Protein AF-0000000078167844 (afdb_homodimer)

Solvent-accessible surface area (backbone atoms only — not comparable to full-atom values): 12754 Å² total; per-residue (Å²): 131,70,72,66,74,74,56,46,73,68,55,43,52,52,50,40,51,52,51,54,55,52,47,67,36,80,60,31,37,30,12,57,76,79,54,46,70,66,30,54,24,27,28,54,58,61,15,28,39,20,26,69,70,56,45,52,51,40,56,71,70,28,67,92,77,31,37,74,43,44,62,80,79,49,88,71,53,69,49,44,53,51,37,36,71,55,38,28,22,57,49,22,49,56,60,45,39,60,87,50,62,93,77,59,73,53,84,51,50,70,59,40,63,71,68,73,130,69,72,66,74,73,54,46,73,66,55,43,52,51,50,39,51,50,52,54,55,52,45,67,36,80,60,31,36,28,12,56,74,78,55,47,70,67,30,55,24,28,28,54,58,62,16,26,39,20,27,71,70,54,45,53,51,40,55,71,72,29,66,90,75,30,38,75,44,44,61,81,78,50,86,70,51,70,51,44,52,50,38,37,71,56,38,30,21,55,49,23,49,55,60,46,41,60,86,49,62,95,79,59,73,52,86,51,50,71,59,41,63,70,70,74

Nearest PDB structures (foldseek):
  2iqj-assembly1_A  TM=8.947E-01  e=6.024E-12  Homo sapiens
  2crr-assembly1_A  TM=8.450E-01  e=7.708E-12  Homo sapiens
  2owa-assembly2_B  TM=8.434E-01  e=2.527E-09  Cryptosporidium parvum Iowa II
  2b0o-assembly3_F  TM=8.280E-01  e=6.773E-09  Homo sapiens
  1dcq-assembly1_A  TM=8.465E-01  e=2.323E-08  Mus musculus

Sequence (232 aa):
MNEKALVTKDLNAKHTKILEGLLKLPENRECADCRNKAPRWASVNLGAFICMQCSGIHRSLGVHISKVRSTTLDTWLPEQVAFMQCMGNKKSNDYWEAELPVDYDRSMIERFIRAKMNEKALVTKDLNAKHTKILEGLLKLPENRECADCRNKAPRWASVNLGAFICMQCSGIHRSLGVHISKVRSTTLDTWLPEQVAFMQCMGNKKSNDYWEAELPVDYDRSMIERFIRAK

Structure (mmCIF, N/CA/C/O backbone):
data_AF-0000000078167844-model_v1
#
loop_
_entity.id
_entity.type
_entity.pdbx_description
1 polymer 'Arf-GAP domain-containing protein'
#
loop_
_atom_site.group_PDB
_atom_site.id
_atom_site.type_symbol
_atom_site.label_atom_id
_atom_site.label_alt_id
_atom_site.label_comp_id
_atom_site.label_asym_id
_atom_site.label_entity_id
_atom_site.label_seq_id
_atom_site.pdbx_PDB_ins_code
_atom_site.Cartn_x
_atom_site.Cartn_y
_atom_site.Cartn_z
_atom_site.occupancy
_atom_site.B_iso_or_equiv
_atom_site.auth_seq_id
_atom_site.auth_comp_id
_atom_site.auth_asym_id
_atom_site.auth_atom_id
_atom_site.pdbx_PDB_model_num
ATOM 1 N N . MET A 1 1 ? 3.557 -1.011 20.266 1 54.12 1 MET A N 1
ATOM 2 C CA . MET A 1 1 ? 2.135 -0.8 20.516 1 54.12 1 MET A CA 1
ATOM 3 C C . MET A 1 1 ? 1.285 -1.41 19.406 1 54.12 1 MET A C 1
ATOM 5 O O . MET A 1 1 ? 1.709 -1.461 18.25 1 54.12 1 MET A O 1
ATOM 9 N N . ASN A 1 2 ? 0.222 -2.152 19.719 1 71.44 2 ASN A N 1
ATOM 10 C CA . ASN A 1 2 ? -0.719 -2.76 18.781 1 71.44 2 ASN A CA 1
ATOM 11 C C . ASN A 1 2 ? -1.434 -1.705 17.953 1 71.44 2 ASN A C 1
ATOM 13 O O . ASN A 1 2 ? -2.316 -1.004 18.438 1 71.44 2 ASN A O 1
ATOM 17 N N . GLU A 1 3 ? -1.028 -1.456 16.703 1 81.94 3 GLU A N 1
ATOM 18 C CA . GLU A 1 3 ? -1.562 -0.437 15.812 1 81.94 3 GLU A CA 1
ATOM 19 C C . GLU A 1 3 ? -3.07 -0.594 15.633 1 81.94 3 GLU A C 1
ATOM 21 O O . GLU A 1 3 ? -3.779 0.387 15.398 1 81.94 3 GLU A O 1
ATOM 26 N N . LYS A 1 4 ? -3.555 -1.712 15.922 1 84.19 4 LYS A N 1
ATOM 27 C CA . LYS A 1 4 ? -4.98 -1.962 15.727 1 84.19 4 LYS A CA 1
ATOM 28 C C . LYS A 1 4 ? -5.805 -1.313 16.844 1 84.19 4 LYS A C 1
ATOM 30 O O . LYS A 1 4 ? -6.98 -1.003 16.641 1 84.19 4 LYS A O 1
ATOM 35 N N . ALA A 1 5 ? -5.16 -1.151 17.859 1 84.19 5 ALA A N 1
ATOM 36 C CA . ALA A 1 5 ? -5.844 -0.546 19 1 84.19 5 ALA A CA 1
ATOM 37 C C . ALA A 1 5 ? -6.18 0.917 18.719 1 84.19 5 ALA A C 1
ATOM 39 O O . ALA A 1 5 ? -7.055 1.493 19.375 1 84.19 5 ALA A O 1
ATOM 40 N N . LEU A 1 6 ? -5.543 1.41 17.719 1 86.38 6 LEU A N 1
ATOM 41 C CA . LEU A 1 6 ? -5.742 2.82 17.406 1 86.38 6 LEU A CA 1
ATOM 42 C C . LEU A 1 6 ? -6.926 3 16.453 1 86.38 6 LEU A C 1
ATOM 44 O O . LEU A 1 6 ? -7.395 4.121 16.25 1 86.38 6 LEU A O 1
ATOM 48 N N . VAL A 1 7 ? -7.516 1.903 15.969 1 93.56 7 VAL A N 1
ATOM 49 C CA . VAL A 1 7 ? -8.648 1.972 15.055 1 93.56 7 VAL A CA 1
ATOM 50 C C . VAL A 1 7 ? -9.953 2.018 15.844 1 93.56 7 VAL A C 1
ATOM 52 O O . VAL A 1 7 ? -10.312 1.048 16.516 1 93.56 7 VAL A O 1
ATOM 55 N N . THR A 1 8 ? -10.656 3.096 15.727 1 93.69 8 THR A N 1
ATOM 56 C CA . THR A 1 8 ? -11.906 3.273 16.453 1 93.69 8 THR A CA 1
ATOM 57 C C . THR A 1 8 ? -13.016 2.42 15.828 1 93.69 8 THR A C 1
ATOM 59 O O . THR A 1 8 ? -12.859 1.909 14.719 1 93.69 8 THR A O 1
ATOM 62 N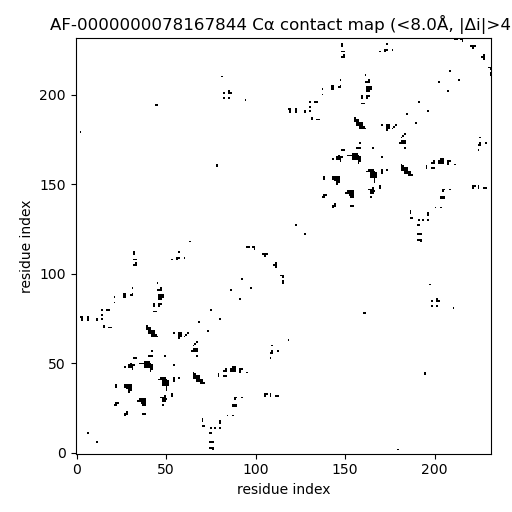 N . LYS A 1 9 ? -14.125 2.303 16.594 1 95.31 9 LYS A N 1
ATOM 63 C CA . LYS A 1 9 ? -15.281 1.56 16.078 1 95.31 9 LYS A CA 1
ATOM 64 C C . LYS A 1 9 ? -15.828 2.197 14.805 1 95.31 9 LYS A C 1
ATOM 66 O O . LYS A 1 9 ? -16.172 1.497 13.859 1 95.31 9 LYS A O 1
ATOM 71 N N . ASP A 1 10 ? -15.906 3.473 14.812 1 96.19 10 ASP A N 1
ATOM 72 C CA . ASP A 1 10 ? -16.422 4.207 13.664 1 96.19 10 ASP A CA 1
ATOM 73 C C . ASP A 1 10 ? -15.516 4.031 12.445 1 96.19 10 ASP A C 1
ATOM 75 O O . ASP A 1 10 ? -15.992 3.836 11.328 1 96.19 10 ASP A O 1
ATOM 79 N N . LEU A 1 11 ? -14.273 4.156 12.633 1 95.12 11 LEU A N 1
ATOM 80 C CA . LEU A 1 11 ? -13.32 3.971 11.539 1 95.12 11 LEU A CA 1
ATOM 81 C C . LEU A 1 11 ? -13.375 2.543 11 1 95.12 11 LEU A C 1
ATOM 83 O O . LEU A 1 11 ? -13.305 2.326 9.789 1 95.12 11 LEU A O 1
ATOM 87 N N . ASN A 1 12 ? -13.469 1.578 11.891 1 96.94 12 ASN A N 1
ATOM 88 C CA . ASN A 1 12 ? -13.609 0.187 11.469 1 96.94 12 ASN A CA 1
ATOM 89 C C . ASN A 1 12 ? -14.836 -0.012 10.586 1 96.94 12 ASN A C 1
ATOM 91 O O . ASN A 1 12 ? -14.773 -0.726 9.586 1 96.94 12 ASN A O 1
ATOM 95 N N . ALA A 1 13 ? -15.906 0.592 10.992 1 97.12 13 ALA A N 1
ATOM 96 C CA . ALA A 1 13 ? -17.141 0.512 10.203 1 97.12 13 ALA A CA 1
ATOM 97 C C . ALA A 1 13 ? -16.938 1.128 8.82 1 97.12 13 ALA A C 1
ATOM 99 O O . ALA A 1 13 ? -17.406 0.586 7.82 1 97.12 13 ALA A O 1
ATOM 100 N N . LYS A 1 14 ? -16.312 2.217 8.789 1 96.94 14 LYS A N 1
ATOM 101 C CA . LYS A 1 14 ? -16.016 2.865 7.52 1 96.94 14 LYS A CA 1
ATOM 102 C C . LYS A 1 14 ? -15.141 1.967 6.637 1 96.94 14 LYS A C 1
ATOM 104 O O . LYS A 1 14 ? -15.391 1.845 5.438 1 96.94 14 LYS A O 1
ATOM 109 N N . HIS A 1 15 ? -14.109 1.397 7.219 1 97.75 15 HIS A N 1
ATOM 110 C CA . HIS A 1 15 ? -13.227 0.501 6.484 1 97.75 15 HIS A CA 1
ATOM 111 C C . HIS A 1 15 ? -13.992 -0.69 5.918 1 97.75 15 HIS A C 1
ATOM 113 O O . HIS A 1 15 ? -13.797 -1.066 4.762 1 97.75 15 HIS A O 1
ATOM 119 N N . THR A 1 16 ? -14.859 -1.233 6.711 1 97.75 16 THR A N 1
ATOM 120 C CA . THR A 1 16 ? -15.664 -2.365 6.273 1 97.75 16 THR A CA 1
ATOM 121 C C . THR A 1 16 ? -16.516 -1.989 5.059 1 97.75 16 THR A C 1
ATOM 123 O O . THR A 1 16 ? -16.609 -2.76 4.102 1 97.75 16 THR A O 1
ATOM 126 N N . LYS A 1 17 ? -17.078 -0.851 5.094 1 98.19 17 LYS A N 1
ATOM 127 C CA . LYS A 1 17 ? -17.891 -0.372 3.982 1 98.19 17 LYS A CA 1
ATOM 128 C C . LYS A 1 17 ? -17.047 -0.184 2.723 1 98.19 17 LYS A C 1
ATOM 130 O O . LYS A 1 17 ? -17.484 -0.508 1.619 1 98.19 17 LYS A O 1
ATOM 135 N N . ILE A 1 18 ? -15.898 0.344 2.92 1 98.25 18 ILE A N 1
ATOM 136 C CA . ILE A 1 18 ? -14.992 0.535 1.788 1 98.25 18 ILE A CA 1
ATOM 137 C C . ILE A 1 18 ? -14.648 -0.817 1.168 1 98.25 18 ILE A C 1
ATOM 139 O O . ILE A 1 18 ? -14.719 -0.984 -0.052 1 98.25 18 ILE A O 1
ATOM 143 N N . LEU A 1 19 ? -14.312 -1.777 1.989 1 98.62 19 LEU A N 1
ATOM 144 C CA . LEU A 1 19 ? -13.945 -3.104 1.503 1 98.62 19 LEU A CA 1
ATOM 145 C C . LEU A 1 19 ? -15.117 -3.762 0.781 1 98.62 19 LEU A C 1
ATOM 147 O O . LEU A 1 19 ? -14.938 -4.379 -0.271 1 98.62 19 LEU A O 1
ATOM 151 N N . GLU A 1 20 ? -16.281 -3.58 1.307 1 98.31 20 GLU A N 1
ATOM 152 C CA . GLU A 1 20 ? -17.469 -4.102 0.649 1 98.31 20 GLU A CA 1
ATOM 153 C C . GLU A 1 20 ? -17.656 -3.486 -0.736 1 98.31 20 GLU A C 1
ATOM 155 O O . GLU A 1 20 ? -18 -4.184 -1.689 1 98.31 20 GLU A O 1
ATOM 160 N N . GLY A 1 21 ? -17.469 -2.221 -0.78 1 98.62 21 GLY A N 1
ATOM 161 C CA . GLY A 1 21 ? -17.562 -1.543 -2.064 1 98.62 21 GLY A CA 1
ATOM 162 C C . GLY A 1 21 ? -16.547 -2.039 -3.072 1 98.62 21 GLY A C 1
ATOM 163 O O . GLY A 1 21 ? -16.859 -2.205 -4.25 1 98.62 21 GLY A O 1
ATOM 164 N N . LEU A 1 22 ? -15.359 -2.279 -2.645 1 98.69 22 LEU A N 1
ATOM 165 C CA . LEU A 1 22 ? -14.305 -2.781 -3.514 1 98.69 22 LEU A CA 1
ATOM 166 C C . LEU A 1 22 ? -14.656 -4.16 -4.059 1 98.69 22 LEU A C 1
ATOM 168 O O . LEU A 1 22 ? -14.375 -4.465 -5.219 1 98.69 22 LEU A O 1
ATOM 172 N N . LEU A 1 23 ? -15.266 -4.957 -3.24 1 98.62 23 LEU A N 1
ATOM 173 C CA . LEU A 1 23 ? -15.562 -6.336 -3.6 1 98.62 23 LEU A CA 1
ATOM 174 C C . LEU A 1 23 ? -16.703 -6.398 -4.609 1 98.62 23 LEU A C 1
ATOM 176 O O . LEU A 1 23 ? -16.938 -7.441 -5.223 1 98.62 23 LEU A O 1
ATOM 180 N N . LYS A 1 24 ? -17.359 -5.293 -4.812 1 98.31 24 LYS A N 1
ATOM 181 C CA . LYS A 1 24 ? -18.438 -5.23 -5.797 1 98.31 24 LYS A CA 1
ATOM 182 C C . LYS A 1 24 ? -17.891 -4.891 -7.184 1 98.31 24 LYS A C 1
ATOM 184 O O . LYS A 1 24 ? -18.594 -5.035 -8.18 1 98.31 24 LYS A O 1
ATOM 189 N N . LEU A 1 25 ? -16.719 -4.434 -7.273 1 98.38 25 LEU A N 1
ATOM 190 C CA . LEU A 1 25 ? -16.109 -4.113 -8.562 1 98.38 25 LEU A CA 1
ATOM 191 C C . LEU A 1 25 ? -15.859 -5.379 -9.375 1 98.38 25 LEU A C 1
ATOM 193 O O . LEU A 1 25 ? -15.438 -6.398 -8.82 1 98.38 25 LEU A O 1
ATOM 197 N N . PRO A 1 26 ? -16 -5.324 -10.641 1 98.06 26 PRO A N 1
ATOM 198 C CA . PRO A 1 26 ? -15.867 -6.516 -11.484 1 98.06 26 PRO A CA 1
ATOM 199 C C . PRO A 1 26 ? -14.516 -7.199 -11.328 1 98.06 26 PRO A C 1
ATOM 201 O O . PRO A 1 26 ? -14.438 -8.43 -11.305 1 98.06 26 PRO A O 1
ATOM 204 N N . GLU A 1 27 ? -13.5 -6.469 -11.148 1 97.69 27 GLU A N 1
ATOM 205 C CA . GLU A 1 27 ? -12.156 -7.02 -11.102 1 97.69 27 GLU A CA 1
ATOM 206 C C . GLU A 1 27 ? -11.906 -7.762 -9.789 1 97.69 27 GLU A C 1
ATOM 208 O O . GLU A 1 27 ? -10.938 -8.523 -9.672 1 97.69 27 GLU A O 1
ATOM 213 N N . ASN A 1 28 ? -12.766 -7.578 -8.82 1 98.75 28 ASN A N 1
ATOM 214 C CA . ASN A 1 28 ? -12.547 -8.156 -7.496 1 98.75 28 ASN A CA 1
ATOM 215 C C . ASN A 1 28 ? -13.547 -9.266 -7.191 1 98.75 28 ASN A C 1
ATOM 217 O O . ASN A 1 28 ? -13.586 -9.781 -6.074 1 98.75 28 ASN A O 1
ATOM 221 N N . ARG A 1 29 ? -14.32 -9.633 -8.141 1 98.5 29 ARG A N 1
ATOM 222 C CA . ARG A 1 29 ? -15.406 -10.578 -7.902 1 98.5 29 ARG A CA 1
ATOM 223 C C . ARG A 1 29 ? -14.906 -12.016 -7.945 1 98.5 29 ARG A C 1
ATOM 225 O O . ARG A 1 29 ? -15.641 -12.945 -7.617 1 98.5 29 ARG A O 1
ATOM 232 N N . GLU A 1 30 ? -13.656 -12.117 -8.398 1 98.44 30 GLU A N 1
ATOM 233 C CA . GLU A 1 30 ? -13.023 -13.43 -8.43 1 98.44 30 GLU A CA 1
ATOM 234 C C . GLU A 1 30 ? -11.703 -13.43 -7.668 1 98.44 30 GLU A C 1
ATOM 236 O O . GLU A 1 30 ? -10.992 -12.43 -7.652 1 98.44 30 GLU A O 1
ATOM 241 N N . CYS A 1 31 ? -11.398 -14.523 -7.117 1 98.69 31 CYS A N 1
ATOM 242 C CA . CYS A 1 31 ? -10.156 -14.711 -6.379 1 98.69 31 CYS A CA 1
ATOM 243 C C . CYS A 1 31 ? -8.945 -14.375 -7.25 1 98.69 31 CYS A C 1
ATOM 245 O O . CYS A 1 31 ? -8.875 -14.789 -8.406 1 98.69 31 CYS A O 1
ATOM 247 N N . ALA A 1 32 ? -8.016 -13.75 -6.668 1 98.44 32 ALA A N 1
ATOM 248 C CA . ALA A 1 32 ? -6.824 -13.328 -7.406 1 98.44 32 ALA A CA 1
ATOM 249 C C . ALA A 1 32 ? -5.98 -14.531 -7.82 1 98.44 32 ALA A C 1
ATOM 251 O O . ALA A 1 32 ? -5.258 -14.477 -8.82 1 98.44 32 ALA A O 1
ATOM 252 N N . ASP A 1 33 ? -6.102 -15.586 -7.062 1 98.19 33 ASP A N 1
ATOM 253 C CA . ASP A 1 33 ? -5.238 -16.734 -7.301 1 98.19 33 ASP A CA 1
ATOM 254 C C . ASP A 1 33 ? -5.941 -17.781 -8.156 1 98.19 33 ASP A C 1
ATOM 256 O O . ASP A 1 33 ? -5.484 -18.109 -9.258 1 98.19 33 ASP A O 1
ATOM 260 N N . CYS A 1 34 ? -7.137 -18.219 -7.723 1 97.38 34 CYS A N 1
ATOM 261 C CA . CYS A 1 34 ? -7.715 -19.391 -8.352 1 97.38 34 CYS A CA 1
ATOM 262 C C . CYS A 1 34 ? -8.961 -19.031 -9.148 1 97.38 34 CYS A C 1
ATOM 264 O O . CYS A 1 34 ? -9.578 -19.906 -9.773 1 97.38 34 CYS A O 1
ATOM 266 N N . ARG A 1 35 ? -9.484 -17.875 -9.047 1 96.12 35 ARG A N 1
ATOM 267 C CA . ARG A 1 35 ? -10.578 -17.328 -9.836 1 96.12 35 ARG A CA 1
ATOM 268 C C . ARG A 1 35 ? -11.93 -17.812 -9.305 1 96.12 35 ARG A C 1
ATOM 270 O O . ARG A 1 35 ? -12.961 -17.609 -9.953 1 96.12 35 ARG A O 1
ATOM 277 N N . ASN A 1 36 ? -11.836 -18.438 -8.156 1 97.38 36 ASN A N 1
ATOM 278 C CA . ASN A 1 36 ? -13.102 -18.734 -7.496 1 97.38 36 ASN A CA 1
ATOM 279 C C . ASN A 1 36 ? -13.906 -17.469 -7.219 1 97.38 36 ASN A C 1
ATOM 281 O O . ASN A 1 36 ? -13.336 -16.406 -6.996 1 97.38 36 ASN A O 1
ATOM 285 N N . LYS A 1 37 ? -15.156 -17.609 -7.137 1 97.94 37 LYS A N 1
ATOM 286 C CA . LYS A 1 37 ? -16.016 -16.438 -7.039 1 97.94 37 LYS A CA 1
ATOM 287 C C . LYS A 1 37 ? -16.125 -15.953 -5.598 1 97.94 37 LYS A C 1
ATOM 289 O O . LYS A 1 37 ? -15.969 -16.734 -4.66 1 97.94 37 LYS A O 1
ATOM 294 N N . ALA A 1 38 ? -16.375 -14.688 -5.488 1 97 38 ALA A N 1
ATOM 295 C CA . ALA A 1 38 ? -16.781 -14.016 -4.258 1 97 38 ALA A CA 1
ATOM 296 C C . ALA A 1 38 ? -15.727 -14.164 -3.172 1 97 38 ALA A C 1
ATOM 298 O O . ALA A 1 38 ? -16.016 -14.633 -2.072 1 97 38 ALA A O 1
ATOM 299 N N . PRO A 1 39 ? -14.539 -13.719 -3.395 1 98.75 39 PRO A N 1
ATOM 300 C CA . PRO A 1 39 ? -13.516 -13.75 -2.346 1 98.75 39 PRO A CA 1
ATOM 301 C C . PRO A 1 39 ? -13.867 -12.852 -1.159 1 98.75 39 PRO A C 1
ATOM 303 O O . PRO A 1 39 ? -14.438 -11.773 -1.341 1 98.75 39 PRO A O 1
ATOM 306 N N . ARG A 1 40 ? -13.531 -13.312 0.038 1 98.56 40 ARG A N 1
ATOM 307 C CA . ARG A 1 40 ? -13.844 -12.562 1.248 1 98.56 40 ARG A CA 1
ATOM 308 C C . ARG A 1 40 ? -12.617 -12.406 2.133 1 98.56 40 ARG A C 1
ATOM 310 O O . ARG A 1 40 ? -12.719 -11.953 3.277 1 98.56 40 ARG A O 1
ATOM 317 N N . TRP A 1 41 ? -11.523 -12.859 1.679 1 98.94 41 TRP A N 1
ATOM 318 C CA . TRP A 1 41 ? -10.234 -12.695 2.34 1 98.94 41 TRP A CA 1
ATOM 319 C C . TRP A 1 41 ? -9.289 -11.852 1.488 1 98.94 41 TRP A C 1
ATOM 321 O O . TRP A 1 41 ? -9.586 -11.547 0.333 1 98.94 41 TRP A O 1
ATOM 331 N N . ALA A 1 42 ? -8.227 -11.422 2.115 1 98.94 42 ALA A N 1
ATOM 332 C CA . ALA A 1 42 ? -7.262 -10.625 1.364 1 98.94 42 ALA A CA 1
ATOM 333 C C . ALA A 1 42 ? -5.84 -10.867 1.857 1 98.94 42 ALA A C 1
ATOM 335 O O . ALA A 1 42 ? -5.625 -11.164 3.035 1 98.94 42 ALA A O 1
ATOM 336 N N . SER A 1 43 ? -4.902 -10.812 0.94 1 98.88 43 SER A N 1
ATOM 337 C CA . SER A 1 43 ? -3.512 -10.531 1.273 1 98.88 43 SER A CA 1
ATOM 338 C C . SER A 1 43 ? -3.252 -9.031 1.321 1 98.88 43 SER A C 1
ATOM 340 O O . SER A 1 43 ? -3.186 -8.375 0.281 1 98.88 43 SER A O 1
ATOM 342 N N . VAL A 1 44 ? -3.016 -8.484 2.473 1 98.12 44 VAL A N 1
ATOM 343 C CA . VAL A 1 44 ? -3.008 -7.035 2.633 1 98.12 44 VAL A CA 1
ATOM 344 C C . VAL A 1 44 ? -1.699 -6.465 2.094 1 98.12 44 VAL A C 1
ATOM 346 O O . VAL A 1 44 ? -1.657 -5.316 1.638 1 98.12 44 VAL A O 1
ATOM 349 N N . ASN A 1 45 ? -0.637 -7.312 2.135 1 97.06 45 ASN A N 1
ATOM 350 C CA . ASN A 1 45 ? 0.632 -6.797 1.634 1 97.06 45 ASN A CA 1
ATOM 351 C C . ASN A 1 45 ? 0.753 -6.98 0.124 1 97.06 45 ASN A C 1
ATOM 353 O O . ASN A 1 45 ? 1.551 -6.301 -0.525 1 97.06 45 ASN A O 1
ATOM 357 N N . LEU A 1 46 ? -0.033 -7.824 -0.46 1 98.19 46 LEU A N 1
ATOM 358 C CA . LEU A 1 46 ? -0.01 -7.996 -1.909 1 98.19 46 LEU A CA 1
ATOM 359 C C . LEU A 1 46 ? -1.144 -7.219 -2.566 1 98.19 46 LEU A C 1
ATOM 361 O O . LEU A 1 46 ? -1.186 -7.09 -3.793 1 98.19 46 LEU A O 1
ATOM 365 N N . GLY A 1 47 ? -2.074 -6.75 -1.789 1 98.69 47 GLY A N 1
ATOM 366 C CA . GLY A 1 47 ? -3.172 -5.957 -2.314 1 98.69 47 GLY A CA 1
ATOM 367 C C . GLY A 1 47 ? -4.16 -6.766 -3.133 1 98.69 47 GLY A C 1
ATOM 368 O O . GLY A 1 47 ? -4.688 -6.285 -4.137 1 98.69 47 GLY A O 1
ATOM 369 N N . ALA A 1 48 ? -4.398 -8.023 -2.674 1 98.88 48 ALA A N 1
ATOM 370 C CA . ALA A 1 48 ? -5.223 -8.914 -3.486 1 98.88 48 ALA A CA 1
ATOM 371 C C . ALA A 1 48 ? -6.324 -9.555 -2.652 1 98.88 48 ALA A C 1
ATOM 373 O O . ALA A 1 48 ? -6.094 -9.961 -1.513 1 98.88 48 ALA A O 1
ATOM 374 N N . PHE A 1 49 ? -7.531 -9.617 -3.223 1 98.94 49 PHE A N 1
ATOM 375 C CA . PHE A 1 49 ? -8.625 -10.375 -2.627 1 98.94 49 PHE A CA 1
ATOM 376 C C . PHE A 1 49 ? -8.555 -11.844 -3.033 1 98.94 49 PHE A C 1
ATOM 378 O O . PHE A 1 49 ? -8.328 -12.164 -4.203 1 98.94 49 PHE A O 1
ATOM 385 N N . ILE A 1 50 ? -8.742 -12.688 -2.033 1 98.94 50 ILE A N 1
ATOM 386 C CA . ILE A 1 50 ? -8.57 -14.117 -2.281 1 98.94 50 ILE A CA 1
ATOM 387 C C . ILE A 1 50 ? -9.688 -14.898 -1.593 1 98.94 50 ILE A C 1
ATOM 389 O O . ILE A 1 50 ? -10.32 -14.398 -0.66 1 98.94 50 ILE A O 1
ATOM 393 N N . CYS A 1 51 ? -9.922 -16.062 -2.051 1 98.88 51 CYS A N 1
ATOM 394 C CA . CYS A 1 51 ? -10.977 -16.891 -1.477 1 98.88 51 CYS A CA 1
ATOM 395 C C . CYS A 1 51 ? -10.5 -17.578 -0.197 1 98.88 51 CYS A C 1
ATOM 397 O O . CYS A 1 51 ? -9.328 -17.469 0.166 1 98.88 51 CYS A O 1
ATOM 399 N N . MET A 1 52 ? -11.438 -18.219 0.43 1 98.62 52 MET A N 1
ATOM 400 C CA . MET A 1 52 ? -11.133 -18.859 1.707 1 98.62 52 MET A CA 1
ATOM 401 C C . MET A 1 52 ? -10.062 -19.922 1.541 1 98.62 52 MET A C 1
ATOM 403 O O . MET A 1 52 ? -9.148 -20.031 2.359 1 98.62 52 MET A O 1
ATOM 407 N N . GLN A 1 53 ? -10.195 -20.641 0.479 1 98.38 53 GLN A N 1
ATOM 408 C CA . GLN A 1 53 ? -9.234 -21.703 0.254 1 98.38 53 GLN A CA 1
ATOM 409 C C . GLN A 1 53 ? -7.832 -21.141 0.034 1 98.38 53 GLN A C 1
ATOM 411 O O . GLN A 1 53 ? -6.871 -21.594 0.66 1 98.38 53 GLN A O 1
ATOM 416 N N . CYS A 1 54 ? -7.711 -20.219 -0.789 1 98.75 54 CYS A N 1
ATOM 417 C CA . CYS A 1 54 ? -6.414 -19.594 -1.053 1 98.75 54 CYS A CA 1
ATOM 418 C C . CYS A 1 54 ? -5.898 -18.859 0.18 1 98.75 54 CYS A C 1
ATOM 420 O O . CYS A 1 54 ? -4.691 -18.812 0.418 1 98.75 54 CYS A O 1
ATOM 422 N N . SER A 1 55 ? -6.75 -18.344 0.967 1 98.88 55 SER A N 1
ATOM 423 C CA . SER A 1 55 ? -6.32 -17.688 2.197 1 98.88 55 SER A CA 1
ATOM 424 C C . SER A 1 55 ? -5.609 -18.672 3.127 1 98.88 55 SER A C 1
ATOM 426 O O . SER A 1 55 ? -4.633 -18.297 3.787 1 98.88 55 SER A O 1
ATOM 428 N N . GLY A 1 56 ? -6.16 -19.891 3.137 1 98.69 56 GLY A N 1
ATOM 429 C CA . GLY A 1 56 ? -5.484 -20.922 3.906 1 98.69 56 GLY A CA 1
ATOM 430 C C . GLY A 1 56 ? -4.082 -21.219 3.41 1 98.69 56 GLY A C 1
ATOM 431 O O . GLY A 1 56 ? -3.156 -21.375 4.207 1 98.69 56 GLY A O 1
ATOM 432 N N . ILE A 1 57 ? -3.949 -21.203 2.168 1 98.75 57 ILE A N 1
ATOM 433 C CA . ILE A 1 57 ? -2.646 -21.453 1.563 1 98.75 57 ILE A CA 1
ATOM 434 C C . ILE A 1 57 ? -1.702 -20.297 1.865 1 98.75 57 ILE A C 1
ATOM 436 O O . ILE A 1 57 ? -0.553 -20.5 2.262 1 98.75 57 ILE A O 1
ATOM 440 N N . HIS A 1 58 ? -2.127 -19.109 1.762 1 98.69 58 HIS A N 1
ATOM 441 C CA . HIS A 1 58 ? -1.331 -17.922 2.086 1 98.69 58 HIS A CA 1
ATOM 442 C C . HIS A 1 58 ? -0.869 -17.953 3.539 1 98.69 58 HIS A C 1
ATOM 444 O O . HIS A 1 58 ? 0.297 -17.672 3.83 1 98.69 58 HIS A O 1
ATOM 450 N N . ARG A 1 59 ? -1.758 -18.328 4.43 1 98.56 59 ARG A N 1
ATOM 451 C CA . ARG A 1 59 ? -1.406 -18.375 5.844 1 98.56 59 ARG A CA 1
ATOM 452 C C . ARG A 1 59 ? -0.334 -19.438 6.105 1 98.56 59 ARG A C 1
ATOM 454 O O . ARG A 1 59 ? 0.564 -19.219 6.926 1 98.56 59 ARG A O 1
ATOM 461 N N . SER A 1 60 ? -0.471 -20.469 5.367 1 98.25 60 SER A N 1
ATOM 462 C CA . SER A 1 60 ? 0.493 -21.547 5.555 1 98.25 60 SER A CA 1
ATOM 463 C C . SER A 1 60 ? 1.88 -21.141 5.07 1 98.25 60 SER A C 1
ATOM 465 O O . SER A 1 60 ? 2.887 -21.703 5.504 1 98.25 60 SER A O 1
ATOM 467 N N . LEU A 1 61 ? 1.967 -20.25 4.145 1 96.56 61 LEU A N 1
ATOM 468 C CA . LEU A 1 61 ? 3.242 -19.797 3.602 1 96.56 61 LEU A CA 1
ATOM 469 C C . LEU A 1 61 ? 3.977 -18.922 4.609 1 96.56 61 LEU A C 1
ATOM 471 O O . LEU A 1 61 ? 5.203 -18.812 4.566 1 96.56 61 LEU A O 1
ATOM 475 N N . GLY A 1 62 ? 3.188 -18.172 5.449 1 95.88 62 GLY A N 1
ATOM 476 C CA . GLY A 1 62 ? 3.795 -17.375 6.492 1 95.88 62 GLY A CA 1
ATOM 477 C C . GLY A 1 62 ? 3.623 -15.875 6.266 1 95.88 62 GLY A C 1
ATOM 478 O O . GLY A 1 62 ? 3.527 -15.422 5.125 1 95.88 62 GLY A O 1
ATOM 479 N N . VAL A 1 63 ? 3.783 -15.055 7.305 1 95.62 63 VAL A N 1
ATOM 480 C CA . VAL A 1 63 ? 3.469 -13.633 7.32 1 95.62 63 VAL A CA 1
ATOM 481 C C . VAL A 1 63 ? 4.523 -12.859 6.527 1 95.62 63 VAL A C 1
ATOM 483 O O . VAL A 1 63 ? 4.285 -11.727 6.109 1 95.62 63 VAL A O 1
ATOM 486 N N . HIS A 1 64 ? 5.688 -13.438 6.398 1 91.5 64 HIS A N 1
ATOM 487 C CA . HIS A 1 64 ? 6.727 -12.773 5.621 1 91.5 64 HIS A CA 1
ATOM 488 C C . HIS A 1 64 ? 6.406 -12.805 4.129 1 91.5 64 HIS A C 1
ATOM 490 O O . HIS A 1 64 ? 6.977 -12.039 3.35 1 91.5 64 HIS A O 1
ATOM 496 N N . ILE A 1 65 ? 5.57 -13.641 3.791 1 93.94 65 ILE A N 1
ATOM 497 C CA . ILE A 1 65 ? 5.184 -13.758 2.389 1 93.94 65 ILE A CA 1
ATOM 498 C C . ILE A 1 65 ? 3.842 -13.062 2.164 1 93.94 65 ILE A C 1
ATOM 500 O O . ILE A 1 65 ? 3.689 -12.289 1.213 1 93.94 65 ILE A O 1
ATOM 504 N N . SER A 1 66 ? 2.947 -13.398 3.027 1 97.44 66 SER A N 1
ATOM 505 C CA . SER A 1 66 ? 1.592 -12.883 2.871 1 97.44 66 SER A CA 1
ATOM 506 C C . SER A 1 66 ? 0.943 -12.609 4.223 1 97.44 66 SER A C 1
ATOM 508 O O . SER A 1 66 ? 0.89 -13.5 5.082 1 97.44 66 SER A O 1
ATOM 510 N N . LYS A 1 67 ? 0.502 -11.43 4.312 1 97.94 67 LYS A N 1
ATOM 511 C CA . LYS A 1 67 ? -0.28 -11.047 5.484 1 97.94 67 LYS A CA 1
ATOM 512 C C . LYS A 1 67 ? -1.775 -11.102 5.191 1 97.94 67 LYS A C 1
ATOM 514 O O . LYS A 1 67 ? -2.309 -10.242 4.488 1 97.94 67 LYS A O 1
ATOM 519 N N . VAL A 1 68 ? -2.471 -12.039 5.875 1 98.81 68 VAL A N 1
ATOM 520 C CA . VAL A 1 68 ? -3.834 -12.375 5.477 1 98.81 68 VAL A CA 1
ATOM 521 C C . VAL A 1 68 ? -4.824 -11.781 6.477 1 98.81 68 VAL A C 1
ATOM 523 O O . VAL A 1 68 ? -4.598 -11.828 7.688 1 98.81 68 VAL A O 1
ATOM 526 N N . ARG A 1 69 ? -5.902 -11.242 5.934 1 98.75 69 ARG A N 1
ATOM 527 C CA . ARG A 1 69 ? -6.988 -10.719 6.754 1 98.75 69 ARG A CA 1
ATOM 528 C C . ARG A 1 69 ? -8.344 -11.078 6.152 1 98.75 69 ARG A C 1
ATOM 530 O O . ARG A 1 69 ? -8.492 -11.133 4.93 1 98.75 69 ARG A O 1
ATOM 537 N N . SER A 1 70 ? -9.273 -11.297 7.023 1 98.81 70 SER A N 1
ATOM 538 C CA . SER A 1 70 ? -10.672 -11.359 6.609 1 98.81 70 SER A CA 1
ATOM 539 C C . SER A 1 70 ? -11.227 -9.969 6.324 1 98.81 70 SER A C 1
ATOM 541 O O . SER A 1 70 ? -10.953 -9.023 7.062 1 98.81 70 SER A O 1
ATOM 543 N N . THR A 1 71 ? -12.086 -9.883 5.305 1 98.62 71 THR A N 1
ATOM 544 C CA . THR A 1 71 ? -12.672 -8.586 4.969 1 98.62 71 THR A CA 1
ATOM 545 C C . THR A 1 71 ? -13.836 -8.258 5.891 1 98.62 71 THR A C 1
ATOM 547 O O . THR A 1 71 ? -14.305 -7.121 5.941 1 98.62 71 THR A O 1
ATOM 550 N N . THR 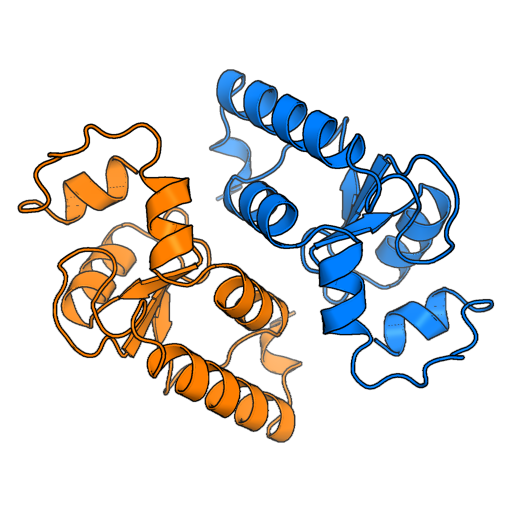A 1 72 ? -14.25 -9.234 6.691 1 96.81 72 THR A N 1
ATOM 551 C CA . THR A 1 72 ? -15.453 -9.023 7.488 1 96.81 72 THR A CA 1
ATOM 552 C C . THR A 1 72 ? -15.164 -9.219 8.977 1 96.81 72 THR A C 1
ATOM 554 O O . THR A 1 72 ? -15.828 -8.617 9.82 1 96.81 72 THR A O 1
ATOM 557 N N . LEU A 1 73 ? -14.156 -9.938 9.281 1 97.12 73 LEU A N 1
ATOM 558 C CA . LEU A 1 73 ? -13.961 -10.328 10.672 1 97.12 73 LEU A CA 1
ATOM 559 C C . LEU A 1 73 ? -12.82 -9.539 11.305 1 97.12 73 LEU A C 1
ATOM 561 O O . LEU A 1 73 ? -12.812 -9.305 12.516 1 97.12 73 LEU A O 1
ATOM 565 N N . ASP A 1 74 ? -11.883 -9.203 10.508 1 97.69 74 ASP A N 1
ATOM 566 C CA . ASP A 1 74 ? -10.664 -8.602 11.039 1 97.69 74 ASP A CA 1
ATOM 567 C C . ASP A 1 74 ? -10.75 -7.074 11.023 1 97.69 74 ASP A C 1
ATOM 569 O O . ASP A 1 74 ? -11.484 -6.5 10.219 1 97.69 74 ASP A O 1
ATOM 573 N N . THR A 1 75 ? -10.031 -6.434 11.953 1 97.25 75 THR A N 1
ATOM 574 C CA . THR A 1 75 ? -9.836 -4.988 11.938 1 97.25 75 THR A CA 1
ATOM 575 C C . THR A 1 75 ? -8.688 -4.609 11 1 97.25 75 THR A C 1
ATOM 577 O O . THR A 1 75 ? -7.641 -5.254 11.008 1 97.25 75 THR A O 1
ATOM 580 N N . TRP A 1 76 ? -8.93 -3.574 10.195 1 97.94 76 TRP A N 1
ATOM 581 C CA . TRP A 1 76 ? -7.949 -3.148 9.203 1 97.94 76 TRP A CA 1
ATOM 582 C C . TRP A 1 76 ? -7.344 -1.8 9.578 1 97.94 76 TRP A C 1
ATOM 584 O O . TRP A 1 76 ? -8.055 -0.9 10.031 1 97.94 76 TRP A O 1
ATOM 594 N N . LEU A 1 77 ? -6.094 -1.698 9.281 1 96.56 77 LEU A N 1
ATOM 595 C CA . LEU A 1 77 ? -5.438 -0.401 9.422 1 96.56 77 LEU A CA 1
ATOM 596 C C . LEU A 1 77 ? -5.719 0.483 8.211 1 96.56 77 LEU A C 1
ATOM 598 O O . LEU A 1 77 ? -5.926 -0.02 7.102 1 96.56 77 LEU A O 1
ATOM 602 N N . PRO A 1 78 ? -5.691 1.81 8.367 1 96.06 78 PRO A N 1
ATOM 603 C CA . PRO A 1 78 ? -5.977 2.727 7.262 1 96.06 78 PRO A CA 1
ATOM 604 C C . PRO A 1 78 ? -5.082 2.49 6.047 1 96.06 78 PRO A C 1
ATOM 606 O O . PRO A 1 78 ? -5.555 2.523 4.91 1 96.06 78 PRO A O 1
ATOM 609 N N . GLU A 1 79 ? -3.77 2.211 6.277 1 96.56 79 GLU A N 1
ATOM 610 C CA . GLU A 1 79 ? -2.844 2.037 5.16 1 96.56 79 GLU A CA 1
ATOM 611 C C . GLU A 1 79 ? -3.137 0.752 4.395 1 96.56 79 GLU A C 1
ATOM 613 O O . GLU A 1 79 ? -2.891 0.671 3.189 1 96.56 79 GLU A O 1
ATOM 618 N N . GLN A 1 80 ? -3.674 -0.225 5.105 1 97.94 80 GLN A N 1
ATOM 619 C CA . GLN A 1 80 ? -4.066 -1.465 4.441 1 97.94 80 GLN A CA 1
ATOM 620 C C . GLN A 1 80 ? -5.258 -1.242 3.516 1 97.94 80 GLN A C 1
ATOM 622 O O . GLN A 1 80 ? -5.262 -1.714 2.377 1 97.94 80 GLN A O 1
ATOM 627 N N . VAL A 1 81 ? -6.23 -0.474 4.02 1 98.5 81 VAL A N 1
ATOM 628 C CA . VAL A 1 81 ? -7.422 -0.162 3.234 1 98.5 81 VAL A CA 1
ATOM 629 C C . VAL A 1 81 ? -7.035 0.694 2.029 1 98.5 81 VAL A C 1
ATOM 631 O O . VAL A 1 81 ? -7.48 0.437 0.909 1 98.5 81 VAL A O 1
ATOM 634 N N . ALA A 1 82 ? -6.145 1.636 2.273 1 98.19 82 ALA A N 1
ATOM 635 C CA . ALA A 1 82 ? -5.68 2.496 1.188 1 98.19 82 ALA A CA 1
ATOM 636 C C . ALA A 1 82 ? -4.969 1.682 0.11 1 98.19 82 ALA A C 1
ATOM 638 O O . ALA A 1 82 ? -5.16 1.921 -1.085 1 98.19 82 ALA A O 1
ATOM 639 N N . PHE A 1 83 ? -4.184 0.732 0.516 1 98.62 83 PHE A N 1
ATOM 640 C CA . PHE A 1 83 ? -3.459 -0.095 -0.44 1 98.62 83 PHE A CA 1
ATOM 641 C C . PHE A 1 83 ? -4.422 -0.949 -1.258 1 98.62 83 PHE A C 1
ATOM 643 O O . PHE A 1 83 ? -4.27 -1.072 -2.475 1 98.62 83 PHE A O 1
ATOM 650 N N . MET A 1 84 ? -5.434 -1.504 -0.582 1 98.75 84 MET A N 1
ATOM 651 C CA . MET A 1 84 ? -6.43 -2.289 -1.304 1 98.75 84 MET A CA 1
ATOM 652 C C . MET A 1 84 ? -7.199 -1.419 -2.291 1 98.75 84 MET A C 1
ATOM 654 O O . MET A 1 84 ? -7.539 -1.869 -3.387 1 98.75 84 MET A O 1
ATOM 658 N N . GLN A 1 85 ? -7.488 -0.178 -1.879 1 98.06 85 GLN A N 1
ATOM 659 C CA . GLN A 1 85 ? -8.203 0.747 -2.75 1 98.06 85 GLN A CA 1
ATOM 660 C C . GLN A 1 85 ? -7.379 1.094 -3.984 1 98.06 85 GLN A C 1
ATOM 662 O O . GLN A 1 85 ? -7.926 1.295 -5.07 1 98.06 85 GLN A O 1
ATOM 667 N N . CYS A 1 86 ? -6.09 1.133 -3.791 1 97 86 CYS A N 1
ATOM 668 C CA . CYS A 1 86 ? -5.191 1.517 -4.875 1 97 86 CYS A CA 1
ATOM 669 C C . CYS A 1 86 ? -4.934 0.341 -5.809 1 97 86 CYS A C 1
ATOM 671 O O . CYS A 1 86 ? -4.781 0.526 -7.02 1 97 86 CYS A O 1
ATOM 673 N N . MET A 1 87 ? -4.875 -0.875 -5.297 1 97.44 87 MET A N 1
ATOM 674 C CA . MET A 1 87 ? -4.523 -2.068 -6.062 1 97.44 87 MET A CA 1
ATOM 675 C C . MET A 1 87 ? -5.773 -2.775 -6.574 1 97.44 87 MET A C 1
ATOM 677 O O . MET A 1 87 ? -6.305 -2.424 -7.629 1 97.44 87 MET A O 1
ATOM 681 N N . GLY A 1 88 ? -6.383 -3.682 -5.723 1 97.81 88 GLY A N 1
ATOM 682 C CA . GLY A 1 88 ? -7.395 -4.621 -6.188 1 97.81 88 GLY A CA 1
ATOM 683 C C . GLY A 1 88 ? -6.812 -5.777 -6.98 1 97.81 88 GLY A C 1
ATOM 684 O O . GLY A 1 88 ? -5.609 -5.816 -7.238 1 97.81 88 GLY A O 1
ATOM 685 N N . ASN A 1 89 ? -7.648 -6.629 -7.367 1 98.62 89 ASN A N 1
ATOM 686 C CA . ASN A 1 89 ? -7.133 -7.871 -7.938 1 98.62 89 ASN A CA 1
ATOM 687 C C . ASN A 1 89 ? -6.504 -7.637 -9.305 1 98.62 89 ASN A C 1
ATOM 689 O O . ASN A 1 89 ? -5.492 -8.25 -9.641 1 98.62 89 ASN A O 1
ATOM 693 N N . LYS A 1 90 ? -7.07 -6.754 -10.086 1 97.75 90 LYS A N 1
ATOM 694 C CA . LYS A 1 90 ? -6.508 -6.527 -11.414 1 97.75 90 LYS A CA 1
ATOM 695 C C . LYS A 1 90 ? -5.102 -5.941 -11.328 1 97.75 90 LYS A C 1
ATOM 697 O O . LYS A 1 90 ? -4.152 -6.508 -11.875 1 97.75 90 LYS A O 1
ATOM 702 N N . LYS A 1 91 ? -4.93 -4.906 -10.594 1 97.56 91 LYS A N 1
ATOM 703 C CA . LYS A 1 91 ? -3.629 -4.258 -10.477 1 97.56 91 LYS A CA 1
ATOM 704 C C . LYS A 1 91 ? -2.639 -5.137 -9.719 1 97.56 91 LYS A C 1
ATOM 706 O O . LYS A 1 91 ? -1.455 -5.184 -10.062 1 97.56 91 LYS A O 1
ATOM 711 N N . SER A 1 92 ? -3.123 -5.781 -8.719 1 98.44 92 SER A N 1
ATOM 712 C CA . SER A 1 92 ? -2.266 -6.688 -7.957 1 98.44 92 SER A CA 1
ATOM 713 C C . SER A 1 92 ? -1.688 -7.781 -8.844 1 98.44 92 SER A C 1
ATOM 715 O O . SER A 1 92 ? -0.478 -8.016 -8.844 1 98.44 92 SER A O 1
ATOM 717 N N . ASN A 1 93 ? -2.543 -8.391 -9.602 1 97.19 93 ASN A N 1
ATOM 718 C CA . ASN A 1 93 ? -2.078 -9.461 -10.477 1 97.19 93 ASN A CA 1
ATOM 719 C C . ASN A 1 93 ? -1.138 -8.93 -11.562 1 97.19 93 ASN A C 1
ATOM 721 O O . ASN A 1 93 ? -0.118 -9.555 -11.859 1 97.19 93 ASN A O 1
ATOM 725 N N . ASP A 1 94 ? -1.5 -7.77 -12.133 1 97.12 94 ASP A N 1
ATOM 726 C CA . ASP A 1 94 ? -0.624 -7.168 -13.133 1 97.12 94 ASP A CA 1
ATOM 727 C C . ASP A 1 94 ? 0.768 -6.906 -12.562 1 97.12 94 ASP A C 1
ATOM 729 O O . ASP A 1 94 ? 1.775 -7.133 -13.234 1 97.12 94 ASP A O 1
ATOM 733 N N . TYR A 1 95 ? 0.823 -6.488 -11.383 1 97.19 95 TYR A N 1
ATOM 734 C CA . TYR A 1 95 ? 2.08 -6.098 -10.758 1 97.19 95 TYR A CA 1
ATOM 735 C C . TYR A 1 95 ? 2.893 -7.32 -10.359 1 97.19 95 TYR A C 1
ATOM 737 O O . TYR A 1 95 ? 4.043 -7.477 -10.773 1 97.19 95 TYR A O 1
ATOM 745 N N . TRP A 1 96 ? 2.322 -8.195 -9.641 1 97.31 96 TRP A N 1
ATOM 746 C CA . TRP A 1 96 ? 3.08 -9.273 -9.016 1 97.31 96 TRP A CA 1
ATOM 747 C C . TRP A 1 96 ? 3.359 -10.391 -10.016 1 97.31 96 TRP A C 1
ATOM 749 O O . TRP A 1 96 ? 4.309 -11.156 -9.844 1 97.31 96 TRP A O 1
ATOM 759 N N . GLU A 1 97 ? 2.523 -10.445 -11.086 1 96.69 97 GLU A N 1
ATOM 760 C CA . GLU A 1 97 ? 2.697 -11.516 -12.062 1 96.69 97 GLU A CA 1
ATOM 761 C C . GLU A 1 97 ? 3.412 -11.008 -13.312 1 96.69 97 GLU A C 1
ATOM 763 O O . GLU A 1 97 ? 3.496 -11.711 -14.32 1 96.69 97 GLU A O 1
ATOM 768 N N . ALA A 1 98 ? 3.936 -9.867 -13.227 1 95.06 98 ALA A N 1
ATOM 769 C CA . ALA A 1 98 ? 4.492 -9.18 -14.391 1 95.06 98 ALA A CA 1
ATOM 770 C C . ALA A 1 98 ? 5.598 -10.008 -15.039 1 95.06 98 ALA A C 1
ATOM 772 O O . ALA A 1 98 ? 5.762 -9.984 -16.266 1 95.06 98 ALA A O 1
ATOM 773 N N . GLU A 1 99 ? 6.316 -10.773 -14.266 1 92.62 99 GLU A N 1
ATOM 774 C CA . GLU A 1 99 ? 7.469 -11.492 -14.805 1 92.62 99 GLU A CA 1
ATOM 775 C C . GLU A 1 99 ? 7.133 -12.953 -15.07 1 92.62 99 GLU A C 1
ATOM 777 O O . GLU A 1 99 ? 7.996 -13.727 -15.492 1 92.62 99 GLU A O 1
ATOM 782 N N . LEU A 1 100 ? 5.895 -13.305 -14.797 1 95.88 100 LEU A N 1
ATOM 783 C CA . LEU A 1 100 ? 5.465 -14.672 -15.07 1 95.88 100 LEU A CA 1
ATOM 784 C C . LEU A 1 100 ? 5 -14.82 -16.516 1 95.88 100 LEU A C 1
ATOM 786 O O . LEU A 1 100 ? 4.488 -13.867 -17.109 1 95.88 100 LEU A O 1
ATOM 790 N N . PRO A 1 101 ? 5.191 -16.078 -17.016 1 95 101 PRO A N 1
ATOM 791 C CA . PRO A 1 101 ? 4.602 -16.312 -18.344 1 95 101 PRO A CA 1
ATOM 792 C C . PRO A 1 101 ? 3.088 -16.125 -18.344 1 95 101 PRO A C 1
ATOM 794 O O . PRO A 1 101 ? 2.424 -16.391 -17.344 1 95 101 PRO A O 1
ATOM 797 N N . VAL A 1 102 ? 2.527 -15.688 -19.453 1 89.69 102 VAL A N 1
ATOM 798 C CA . VAL A 1 102 ? 1.11 -15.383 -19.594 1 89.69 102 VAL A CA 1
ATOM 799 C C . VAL A 1 102 ? 0.275 -16.625 -19.297 1 89.69 102 VAL A C 1
ATOM 801 O O . VAL A 1 102 ? -0.807 -16.531 -18.719 1 89.69 102 VAL A O 1
ATOM 804 N N . ASP A 1 103 ? 0.826 -17.781 -19.578 1 90.5 103 ASP A N 1
ATOM 805 C CA . ASP A 1 103 ? 0.065 -19.016 -19.406 1 90.5 103 ASP A CA 1
ATOM 806 C C . ASP A 1 103 ? 0.599 -19.828 -18.219 1 90.5 103 ASP A C 1
ATOM 808 O O . ASP A 1 103 ? 0.581 -21.062 -18.25 1 90.5 103 ASP A O 1
ATOM 812 N N . TYR A 1 104 ? 1.072 -19.031 -17.312 1 93.38 104 TYR A N 1
ATOM 813 C CA . TYR A 1 104 ? 1.577 -19.734 -16.141 1 93.38 104 TYR A CA 1
ATOM 814 C C . TYR A 1 104 ? 0.506 -20.656 -15.547 1 93.38 104 TYR A C 1
ATOM 816 O O . TYR A 1 104 ? -0.654 -20.25 -15.422 1 93.38 104 TYR A O 1
ATOM 824 N N . ASP A 1 105 ? 0.843 -21.859 -15.227 1 92.69 105 ASP A N 1
ATOM 825 C CA . ASP A 1 105 ? -0.063 -22.844 -14.641 1 92.69 105 ASP A CA 1
ATOM 826 C C . ASP A 1 105 ? -0.382 -22.5 -13.188 1 92.69 105 ASP A C 1
ATOM 828 O O . ASP A 1 105 ? 0.5 -22.531 -12.328 1 92.69 105 ASP A O 1
ATOM 832 N N . ARG A 1 106 ? -1.605 -22.25 -12.875 1 91.56 106 ARG A N 1
ATOM 833 C CA . ARG A 1 106 ? -2.029 -21.844 -11.539 1 91.56 106 ARG A CA 1
ATOM 834 C C . ARG A 1 106 ? -2.594 -23.031 -10.766 1 91.56 106 ARG A C 1
ATOM 836 O O . ARG A 1 106 ? -3.188 -22.859 -9.695 1 91.56 106 ARG A O 1
ATOM 843 N N . SER A 1 107 ? -2.459 -24.234 -11.273 1 93.38 107 SER A N 1
ATOM 844 C CA . SER A 1 107 ? -3.068 -25.406 -10.648 1 93.38 107 SER A CA 1
ATOM 845 C C . SER A 1 107 ? -2.439 -25.703 -9.297 1 93.38 107 SER A C 1
ATOM 847 O O . SER A 1 107 ? -3.123 -26.156 -8.375 1 93.38 107 SER A O 1
ATOM 849 N N . MET A 1 108 ? -1.184 -25.484 -9.281 1 95.75 108 MET A N 1
ATOM 850 C CA . MET A 1 108 ? -0.494 -25.578 -8 1 95.75 108 MET A CA 1
ATOM 851 C C . MET A 1 108 ? -0.381 -24.203 -7.344 1 95.75 108 MET A C 1
ATOM 853 O O . MET A 1 108 ? 0.676 -23.578 -7.391 1 95.75 108 MET A O 1
ATOM 857 N N . ILE A 1 109 ? -1.368 -23.844 -6.582 1 96.81 109 ILE A N 1
ATOM 858 C CA . ILE A 1 109 ? -1.589 -22.484 -6.078 1 96.81 109 ILE A CA 1
ATOM 859 C C . ILE A 1 109 ? -0.402 -22.062 -5.223 1 96.81 109 ILE A C 1
ATOM 861 O O . ILE A 1 109 ? 0.066 -20.922 -5.324 1 96.81 109 ILE A O 1
ATOM 865 N N . GLU A 1 110 ? 0.001 -22.984 -4.367 1 96.88 110 GLU A N 1
ATOM 866 C CA . GLU A 1 110 ? 1.135 -22.656 -3.512 1 96.88 110 GLU A CA 1
ATOM 867 C C . GLU A 1 110 ? 2.35 -22.234 -4.34 1 96.88 110 GLU A C 1
ATOM 869 O O . GLU A 1 110 ? 3.016 -21.25 -4.02 1 96.88 110 GLU A O 1
ATOM 874 N N . ARG A 1 111 ? 2.66 -23.016 -5.352 1 96 111 ARG A N 1
ATOM 875 C CA . ARG A 1 111 ? 3.781 -22.703 -6.234 1 96 111 ARG A CA 1
ATOM 876 C C . ARG A 1 111 ? 3.555 -21.375 -6.961 1 96 111 ARG A C 1
ATOM 878 O O . ARG A 1 111 ? 4.488 -20.594 -7.141 1 96 111 ARG A O 1
ATOM 885 N N . PHE A 1 112 ? 2.355 -21.188 -7.395 1 97.19 112 PHE A N 1
ATOM 886 C CA . PHE A 1 112 ? 1.982 -19.953 -8.086 1 97.19 112 PHE A CA 1
ATOM 887 C C . PHE A 1 112 ? 2.232 -18.734 -7.207 1 97.19 112 PHE A C 1
ATOM 889 O O . PHE A 1 112 ? 2.818 -17.75 -7.652 1 97.19 112 PHE A O 1
ATOM 896 N N . ILE A 1 113 ? 1.858 -18.797 -5.922 1 96.12 113 ILE A N 1
ATOM 897 C CA . ILE A 1 113 ? 2.014 -17.688 -4.988 1 96.12 113 ILE A CA 1
ATOM 898 C C . ILE A 1 113 ? 3.496 -17.406 -4.773 1 96.12 113 ILE A C 1
ATOM 900 O O . ILE A 1 113 ? 3.918 -16.234 -4.785 1 96.12 113 ILE A O 1
ATOM 904 N N . ARG A 1 114 ? 4.258 -18.469 -4.719 1 94.19 114 ARG A N 1
ATOM 905 C CA . ARG A 1 114 ? 5.691 -18.312 -4.488 1 94.19 114 ARG A CA 1
ATOM 906 C C . ARG A 1 114 ? 6.383 -17.734 -5.715 1 94.19 114 ARG A C 1
ATOM 908 O O . ARG A 1 114 ? 7.398 -17.047 -5.598 1 94.19 114 ARG A O 1
ATOM 915 N N . ALA A 1 115 ? 5.832 -18.016 -6.867 1 94.25 115 ALA A N 1
ATOM 916 C CA . ALA A 1 115 ? 6.453 -17.609 -8.125 1 94.25 115 ALA A CA 1
ATOM 917 C C . ALA A 1 115 ? 6.238 -16.125 -8.391 1 94.25 115 ALA A C 1
ATOM 919 O O . ALA A 1 115 ? 6.922 -15.531 -9.227 1 94.25 115 ALA A O 1
ATOM 920 N N . LYS A 1 116 ? 5.234 -15.648 -7.809 1 92.12 116 LYS A N 1
ATOM 921 C CA . LYS A 1 116 ? 4.961 -14.227 -7.98 1 92.12 116 LYS A CA 1
ATOM 922 C C . LYS A 1 116 ? 6.074 -13.375 -7.375 1 92.12 116 LYS A C 1
ATOM 924 O O . LYS A 1 116 ? 6.473 -12.367 -7.957 1 92.12 116 LYS A O 1
ATOM 929 N N . MET B 1 1 ? 11.32 -12.07 12.461 1 53.91 1 MET B N 1
ATOM 930 C CA . MET B 1 1 ? 12.438 -12.031 11.516 1 53.91 1 MET B CA 1
ATOM 931 C C . MET B 1 1 ? 12.453 -10.703 10.758 1 53.91 1 MET B C 1
ATOM 933 O O . MET B 1 1 ? 11.406 -10.102 10.523 1 53.91 1 MET B O 1
ATOM 937 N N . ASN B 1 2 ? 13.57 -10.047 10.617 1 70.12 2 ASN B N 1
ATOM 938 C CA . ASN B 1 2 ? 13.773 -8.797 9.898 1 70.12 2 ASN B CA 1
ATOM 939 C C . ASN B 1 2 ? 13.453 -8.945 8.414 1 70.12 2 ASN B C 1
ATOM 941 O O . ASN B 1 2 ? 14.211 -9.57 7.668 1 70.12 2 ASN B O 1
ATOM 945 N N . GLU B 1 3 ? 12.273 -8.523 7.98 1 81.06 3 GLU B N 1
ATOM 946 C CA . GLU B 1 3 ? 11.797 -8.656 6.609 1 81.06 3 GLU B CA 1
ATOM 947 C C . GLU B 1 3 ? 12.773 -8.031 5.621 1 81.06 3 GLU B C 1
ATOM 949 O O . GLU B 1 3 ? 12.883 -8.469 4.477 1 81.06 3 GLU B O 1
ATOM 954 N N . LYS B 1 4 ? 13.602 -7.156 6.027 1 84.5 4 LYS B N 1
ATOM 955 C CA . LYS B 1 4 ? 14.539 -6.473 5.137 1 84.5 4 LYS B CA 1
ATOM 956 C C . LYS B 1 4 ? 15.695 -7.391 4.746 1 84.5 4 LYS B C 1
ATOM 958 O O . LYS B 1 4 ? 16.312 -7.215 3.691 1 84.5 4 LYS B O 1
ATOM 963 N N . ALA B 1 5 ? 15.867 -8.297 5.594 1 83.69 5 ALA B N 1
ATOM 964 C CA . ALA B 1 5 ? 16.953 -9.234 5.336 1 83.69 5 ALA B CA 1
ATOM 965 C C . ALA B 1 5 ? 16.641 -10.125 4.137 1 83.69 5 ALA B C 1
ATOM 967 O O . ALA B 1 5 ? 17.531 -10.703 3.529 1 83.69 5 ALA B O 1
ATOM 968 N N . LEU B 1 6 ? 15.398 -10.109 3.787 1 86.44 6 LEU B N 1
ATOM 969 C CA . LEU B 1 6 ? 14.961 -10.969 2.689 1 86.44 6 LEU B CA 1
ATOM 970 C C . LEU B 1 6 ? 15.117 -10.258 1.35 1 86.44 6 LEU B C 1
ATOM 972 O O . LEU B 1 6 ? 15.016 -10.891 0.293 1 86.44 6 LEU B O 1
ATOM 976 N N . VAL B 1 7 ? 15.484 -8.992 1.358 1 93.5 7 VAL B N 1
ATOM 977 C CA . VAL B 1 7 ? 15.648 -8.219 0.129 1 93.5 7 VAL B CA 1
ATOM 978 C C . VAL B 1 7 ? 17.078 -8.375 -0.386 1 93.5 7 VAL B C 1
ATOM 980 O O . VAL B 1 7 ? 18.031 -7.914 0.25 1 93.5 7 VAL B O 1
ATOM 983 N N . THR B 1 8 ? 17.219 -8.953 -1.521 1 93.69 8 THR B N 1
ATOM 984 C CA . THR B 1 8 ? 18.531 -9.18 -2.115 1 93.69 8 THR B CA 1
ATOM 985 C C . THR B 1 8 ? 19.109 -7.879 -2.648 1 93.69 8 THR B C 1
ATOM 987 O O . THR B 1 8 ? 18.406 -6.879 -2.775 1 93.69 8 THR B O 1
ATOM 990 N N . LYS B 1 9 ? 20.438 -7.934 -2.967 1 95.38 9 LYS B N 1
ATOM 991 C CA . LYS B 1 9 ? 21.109 -6.766 -3.537 1 95.38 9 LYS B CA 1
ATOM 992 C C . LYS B 1 9 ? 20.484 -6.379 -4.875 1 95.38 9 LYS B C 1
ATOM 994 O O . LYS B 1 9 ? 20.281 -5.195 -5.152 1 95.38 9 LYS B O 1
ATOM 999 N N . ASP B 1 10 ? 20.203 -7.348 -5.656 1 96.19 10 ASP B N 1
ATOM 1000 C CA . ASP B 1 10 ? 19.609 -7.117 -6.973 1 96.19 10 ASP B CA 1
ATOM 1001 C C . ASP B 1 10 ? 18.219 -6.516 -6.848 1 96.19 10 ASP B C 1
ATOM 1003 O O . ASP B 1 10 ? 17.875 -5.59 -7.582 1 96.19 10 ASP B O 1
ATOM 1007 N N . LEU B 1 11 ? 17.453 -7.051 -6.016 1 95.12 11 LEU B N 1
ATOM 1008 C CA . LEU B 1 11 ? 16.109 -6.523 -5.797 1 95.12 11 LEU B CA 1
ATOM 1009 C C . LEU B 1 11 ? 16.156 -5.098 -5.266 1 95.12 11 LEU B C 1
ATOM 1011 O O . LEU B 1 11 ? 15.359 -4.25 -5.672 1 95.12 11 LEU B O 1
ATOM 1015 N N . ASN B 1 12 ? 17.062 -4.84 -4.348 1 96.94 12 ASN B N 1
ATOM 1016 C CA . ASN B 1 12 ? 17.234 -3.486 -3.83 1 96.94 12 ASN B CA 1
ATOM 1017 C C . ASN B 1 12 ? 17.562 -2.5 -4.945 1 96.94 12 ASN B C 1
ATOM 1019 O O . ASN B 1 12 ? 17.047 -1.382 -4.965 1 96.94 12 ASN B O 1
ATOM 1023 N N . ALA B 1 13 ? 18.422 -2.922 -5.816 1 97.19 13 ALA B N 1
ATOM 1024 C CA . ALA B 1 13 ? 18.781 -2.084 -6.957 1 97.19 13 ALA B CA 1
ATOM 1025 C C . ALA B 1 13 ? 17.578 -1.809 -7.84 1 97.19 13 ALA B C 1
ATOM 1027 O O . ALA B 1 13 ? 17.391 -0.687 -8.32 1 97.19 13 ALA B O 1
ATOM 1028 N N . LYS B 1 14 ? 16.828 -2.797 -8.07 1 96.94 14 LYS B N 1
ATOM 1029 C CA . LYS B 1 14 ? 15.602 -2.639 -8.844 1 96.94 14 LYS B CA 1
ATOM 1030 C C . LYS B 1 14 ? 14.641 -1.661 -8.172 1 96.94 14 LYS B C 1
ATOM 1032 O O . LYS B 1 14 ? 14.047 -0.808 -8.836 1 96.94 14 LYS B O 1
ATOM 1037 N N . HIS B 1 15 ? 14.461 -1.83 -6.883 1 97.75 15 HIS B N 1
ATOM 1038 C CA . HIS B 1 15 ? 13.586 -0.944 -6.125 1 97.75 15 HIS B CA 1
ATOM 1039 C C . HIS B 1 15 ? 14.062 0.503 -6.207 1 97.75 15 HIS B C 1
ATOM 1041 O O . HIS B 1 15 ? 13.258 1.415 -6.41 1 97.75 15 HIS B O 1
ATOM 1047 N N . THR B 1 16 ? 15.328 0.699 -6.09 1 97.75 16 THR B N 1
ATOM 1048 C CA . THR B 1 16 ? 15.906 2.037 -6.176 1 97.75 16 THR B CA 1
ATOM 1049 C C . THR B 1 16 ? 15.594 2.672 -7.527 1 97.75 16 THR B C 1
ATOM 1051 O O . THR B 1 16 ? 15.227 3.846 -7.602 1 97.75 16 THR B O 1
ATOM 1054 N N . LYS B 1 17 ? 15.711 1.915 -8.547 1 98.19 17 LYS B N 1
ATOM 1055 C CA . LYS B 1 17 ? 15.422 2.4 -9.891 1 98.19 17 LYS B CA 1
ATOM 1056 C C . LYS B 1 17 ? 13.953 2.766 -10.039 1 98.19 17 LYS B C 1
ATOM 1058 O O . LYS B 1 17 ? 13.617 3.77 -10.672 1 98.19 17 LYS B O 1
ATOM 1063 N N . ILE B 1 18 ? 13.133 1.943 -9.492 1 98.25 18 ILE B N 1
ATOM 1064 C CA . ILE B 1 18 ? 11.695 2.217 -9.539 1 98.25 18 ILE B CA 1
ATOM 1065 C C . ILE B 1 18 ? 11.398 3.533 -8.828 1 98.25 18 ILE B C 1
ATOM 1067 O O . ILE B 1 18 ? 10.68 4.387 -9.359 1 98.25 18 ILE B O 1
ATOM 1071 N N . LEU B 1 19 ? 11.961 3.715 -7.656 1 98.62 19 LEU B N 1
ATOM 1072 C CA . LEU B 1 19 ? 11.727 4.926 -6.875 1 98.62 19 LEU B CA 1
ATOM 1073 C C . LEU B 1 19 ? 12.242 6.156 -7.613 1 98.62 19 LEU B C 1
ATOM 1075 O O . LEU B 1 19 ? 11.578 7.195 -7.633 1 98.62 19 LEU B O 1
ATOM 1079 N N . GLU B 1 20 ? 13.352 6.008 -8.242 1 98.31 20 GLU B N 1
ATOM 1080 C CA . GLU B 1 20 ? 13.891 7.102 -9.039 1 98.31 20 GLU B CA 1
ATOM 1081 C C . GLU B 1 20 ? 12.938 7.477 -10.172 1 98.31 20 GLU B C 1
ATOM 1083 O O . GLU B 1 20 ? 12.742 8.656 -10.453 1 98.31 20 GLU B O 1
ATOM 1088 N N . GLY B 1 21 ? 12.461 6.477 -10.797 1 98.62 21 GLY B N 1
ATOM 1089 C CA . GLY B 1 21 ? 11.5 6.723 -11.859 1 98.62 21 GLY B CA 1
ATOM 1090 C C . GLY B 1 21 ? 10.242 7.422 -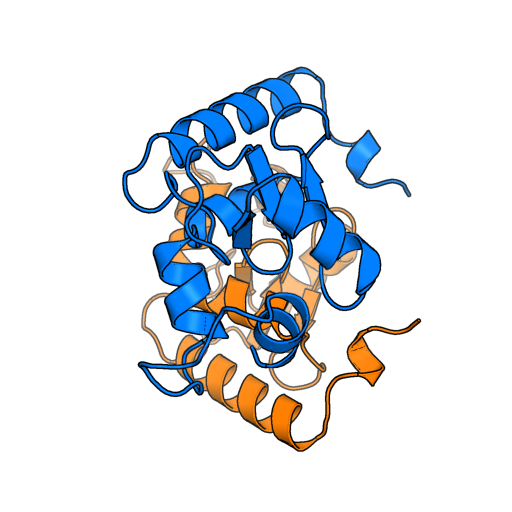11.375 1 98.62 21 GLY B C 1
ATOM 1091 O O . GLY B 1 21 ? 9.727 8.32 -12.047 1 98.62 21 GLY B O 1
ATOM 1092 N N . LEU B 1 22 ? 9.758 7.055 -10.258 1 98.69 22 LEU B N 1
ATOM 1093 C CA . LEU B 1 22 ? 8.57 7.676 -9.68 1 98.69 22 LEU B CA 1
ATOM 1094 C C . LEU B 1 22 ? 8.82 9.148 -9.375 1 98.69 22 LEU B C 1
ATOM 1096 O O . LEU B 1 22 ? 7.93 9.984 -9.562 1 98.69 22 LEU B O 1
ATOM 1100 N N . LEU B 1 23 ? 10 9.453 -8.922 1 98.62 23 LEU B N 1
ATOM 1101 C CA . LEU B 1 23 ? 10.336 10.805 -8.492 1 98.62 23 LEU B CA 1
ATOM 1102 C C . LEU B 1 23 ? 10.484 11.734 -9.688 1 98.62 23 LEU B C 1
ATOM 1104 O O . LEU B 1 23 ? 10.523 12.961 -9.531 1 98.62 23 LEU B O 1
ATOM 1108 N N . LYS B 1 24 ? 10.516 11.164 -10.859 1 98.31 24 LYS B N 1
ATOM 1109 C CA . LYS B 1 24 ? 10.602 11.961 -12.078 1 98.31 24 LYS B CA 1
ATOM 1110 C C . LYS B 1 24 ? 9.219 12.367 -12.57 1 98.31 24 LYS B C 1
ATOM 1112 O O . LYS B 1 24 ? 9.086 13.242 -13.43 1 98.31 24 LYS B O 1
ATOM 1117 N N . LEU B 1 25 ? 8.219 11.758 -12.094 1 98.38 25 LEU B N 1
ATOM 1118 C CA . LEU B 1 25 ? 6.855 12.109 -12.492 1 98.38 25 LEU B CA 1
ATOM 1119 C C . LEU B 1 25 ? 6.469 13.484 -11.969 1 98.38 25 LEU B C 1
ATOM 1121 O O . LEU B 1 25 ? 6.809 13.844 -10.836 1 98.38 25 LEU B O 1
ATOM 1125 N N . PRO B 1 26 ? 5.723 14.219 -12.703 1 98 26 PRO B N 1
ATOM 1126 C CA . PRO B 1 26 ? 5.379 15.586 -12.32 1 98 26 PRO B CA 1
ATOM 1127 C C . PRO B 1 26 ? 4.711 15.672 -10.953 1 98 26 PRO B C 1
ATOM 1129 O O . PRO B 1 26 ? 4.996 16.578 -10.18 1 98 26 PRO B O 1
ATOM 1132 N N . GLU B 1 27 ? 3.928 14.734 -10.609 1 97.69 27 GLU B N 1
ATOM 1133 C CA . GLU B 1 27 ? 3.152 14.781 -9.375 1 97.69 27 GLU B CA 1
ATOM 1134 C C . GLU B 1 27 ? 4.035 14.523 -8.156 1 97.69 27 GLU B C 1
ATOM 1136 O O . GLU B 1 27 ? 3.629 14.789 -7.023 1 97.69 27 GLU B O 1
ATOM 1141 N N . ASN B 1 28 ? 5.242 14.047 -8.383 1 98.75 28 ASN B N 1
ATOM 1142 C CA . ASN B 1 28 ? 6.109 13.672 -7.273 1 98.75 28 ASN B CA 1
ATOM 1143 C C . ASN B 1 28 ? 7.305 14.617 -7.148 1 98.75 28 ASN B C 1
ATOM 1145 O O . ASN B 1 28 ? 8.211 14.375 -6.348 1 98.75 28 ASN B O 1
ATOM 1149 N N . ARG B 1 29 ? 7.316 15.656 -7.895 1 98.5 29 ARG B N 1
ATOM 1150 C CA . ARG B 1 29 ? 8.477 16.531 -7.953 1 98.5 29 ARG B CA 1
ATOM 1151 C C . ARG B 1 29 ? 8.469 17.531 -6.805 1 98.5 29 ARG B C 1
ATOM 1153 O O . ARG B 1 29 ? 9.438 18.266 -6.598 1 98.5 29 ARG B O 1
ATOM 1160 N N . GLU B 1 30 ? 7.328 17.547 -6.137 1 98.44 30 GLU B N 1
ATOM 1161 C CA . GLU B 1 30 ? 7.203 18.406 -4.973 1 98.44 30 GLU B CA 1
ATOM 1162 C C . GLU B 1 30 ? 6.781 17.625 -3.736 1 98.44 30 GLU B C 1
ATOM 1164 O O . GLU B 1 30 ? 6.027 16.656 -3.84 1 98.44 30 GLU B O 1
ATOM 1169 N N . CYS B 1 31 ? 7.199 18.078 -2.641 1 98.69 31 CYS B N 1
ATOM 1170 C CA . CYS B 1 31 ? 6.863 17.469 -1.357 1 98.69 31 CYS B CA 1
ATOM 1171 C C . CYS B 1 31 ? 5.352 17.391 -1.164 1 98.69 31 CYS B C 1
ATOM 1173 O O . CYS B 1 31 ? 4.645 18.359 -1.428 1 98.69 31 CYS B O 1
ATOM 1175 N N . ALA B 1 32 ? 4.922 16.328 -0.636 1 98.5 32 ALA B N 1
ATOM 1176 C CA . ALA B 1 32 ? 3.488 16.125 -0.441 1 98.5 32 ALA B CA 1
ATOM 1177 C C . ALA B 1 32 ? 2.938 17.078 0.621 1 98.5 32 ALA B C 1
ATOM 1179 O O . ALA B 1 32 ? 1.755 17.422 0.595 1 98.5 32 ALA B O 1
ATOM 1180 N N . ASP B 1 33 ? 3.801 17.484 1.516 1 98.19 33 ASP B N 1
ATOM 1181 C CA . ASP B 1 33 ? 3.334 18.281 2.645 1 98.19 33 ASP B CA 1
ATOM 1182 C C . ASP B 1 33 ? 3.533 19.781 2.381 1 98.19 33 ASP B C 1
ATOM 1184 O O . ASP B 1 33 ? 2.568 20.547 2.363 1 98.19 33 ASP B O 1
ATOM 1188 N N . CYS B 1 34 ? 4.77 20.172 2.039 1 97.44 34 CYS B N 1
ATOM 1189 C CA . CYS B 1 34 ? 5.062 21.594 2.045 1 97.44 34 CYS B CA 1
ATOM 1190 C C . CYS B 1 34 ? 5.32 22.109 0.631 1 97.44 34 CYS B C 1
ATOM 1192 O O . CYS B 1 34 ? 5.57 23.297 0.432 1 97.44 34 CYS B O 1
ATOM 1194 N N . ARG B 1 35 ? 5.438 21.281 -0.343 1 96.19 35 ARG B N 1
ATOM 1195 C CA . ARG B 1 35 ? 5.547 21.594 -1.762 1 96.19 35 ARG B CA 1
ATOM 1196 C C . ARG B 1 35 ? 6.973 22.016 -2.121 1 96.19 35 ARG B C 1
ATOM 1198 O O . ARG B 1 35 ? 7.223 22.5 -3.225 1 96.19 35 ARG B O 1
ATOM 1205 N N . ASN B 1 36 ? 7.844 21.812 -1.154 1 97.38 36 ASN B N 1
ATOM 1206 C CA . ASN B 1 36 ? 9.25 21.984 -1.507 1 97.38 36 ASN B CA 1
ATOM 1207 C C . ASN B 1 36 ? 9.664 21.062 -2.646 1 97.38 36 ASN B C 1
ATOM 1209 O O . ASN B 1 36 ? 9.125 19.969 -2.785 1 97.38 36 ASN B O 1
ATOM 1213 N N . LYS B 1 37 ? 10.641 21.453 -3.354 1 97.88 37 LYS B N 1
ATOM 1214 C CA . LYS B 1 37 ? 11.008 20.719 -4.559 1 97.88 37 LYS B CA 1
ATOM 1215 C C . LYS B 1 37 ? 11.906 19.531 -4.23 1 97.88 37 LYS B C 1
ATOM 1217 O O . LYS B 1 37 ? 12.617 19.547 -3.219 1 97.88 37 LYS B O 1
ATOM 1222 N N . ALA B 1 38 ? 11.828 18.562 -5.07 1 97.06 38 ALA B N 1
ATOM 1223 C CA . ALA B 1 38 ? 12.758 17.438 -5.148 1 97.06 38 ALA B CA 1
ATOM 1224 C C . ALA B 1 38 ? 12.766 16.641 -3.844 1 97.06 38 ALA B C 1
ATOM 1226 O O . ALA B 1 38 ? 13.828 16.438 -3.24 1 97.06 38 ALA B O 1
ATOM 1227 N N . PRO B 1 39 ? 11.672 16.109 -3.424 1 98.75 39 PRO B N 1
ATOM 1228 C CA . PRO B 1 39 ? 11.656 15.258 -2.232 1 98.75 39 PRO B CA 1
ATOM 1229 C C . PRO B 1 39 ? 12.445 13.961 -2.422 1 98.75 39 PRO B C 1
ATOM 1231 O O . PRO B 1 39 ? 12.445 13.391 -3.514 1 98.75 39 PRO B O 1
ATOM 1234 N N . ARG B 1 40 ? 13.125 13.547 -1.359 1 98.56 40 ARG B N 1
ATOM 1235 C CA . ARG B 1 40 ? 13.945 12.344 -1.434 1 98.56 40 ARG B CA 1
ATOM 1236 C C . ARG B 1 40 ? 13.625 11.391 -0.288 1 98.56 40 ARG B C 1
ATOM 1238 O O . ARG B 1 40 ? 14.336 10.406 -0.078 1 98.56 40 ARG B O 1
ATOM 1245 N N . TRP B 1 41 ? 12.68 11.719 0.473 1 98.94 41 TRP B N 1
ATOM 1246 C CA . TRP B 1 41 ? 12.172 10.875 1.549 1 98.94 41 TRP B CA 1
ATOM 1247 C C . TRP B 1 41 ? 10.727 10.469 1.285 1 98.94 41 TRP B C 1
ATOM 1249 O O . TRP B 1 41 ? 10.094 10.977 0.355 1 98.94 41 TRP B O 1
ATOM 1259 N N . ALA B 1 42 ? 10.281 9.5 2.057 1 98.94 42 ALA B N 1
ATOM 1260 C CA . ALA B 1 42 ? 8.898 9.062 1.868 1 98.94 42 ALA B CA 1
ATOM 1261 C C . ALA B 1 42 ? 8.289 8.594 3.186 1 98.94 42 ALA B C 1
ATOM 1263 O O . ALA B 1 42 ? 8.992 8.094 4.062 1 98.94 42 ALA B O 1
ATOM 1264 N N . SER B 1 43 ? 7.004 8.852 3.334 1 98.88 43 SER B N 1
ATOM 1265 C CA . SER B 1 43 ? 6.172 8.078 4.246 1 98.88 43 SER B CA 1
ATOM 1266 C C . SER B 1 43 ? 5.629 6.82 3.572 1 98.88 43 SER B C 1
ATOM 1268 O O . SER B 1 43 ? 4.723 6.898 2.742 1 98.88 43 SER B O 1
ATOM 1270 N N . VAL B 1 44 ? 6.086 5.672 3.965 1 98.12 44 VAL B N 1
ATOM 1271 C CA . VAL B 1 44 ? 5.812 4.453 3.207 1 98.12 44 VAL B CA 1
ATOM 1272 C C . VAL B 1 44 ? 4.387 3.982 3.482 1 98.12 44 VAL B C 1
ATOM 1274 O O . VAL B 1 44 ? 3.758 3.346 2.633 1 98.12 44 VAL B O 1
ATOM 1277 N N . ASN B 1 45 ? 3.887 4.348 4.695 1 97.12 45 ASN B N 1
ATOM 1278 C CA . ASN B 1 45 ? 2.527 3.912 4.996 1 97.12 45 ASN B CA 1
ATOM 1279 C C . ASN B 1 45 ? 1.491 4.895 4.461 1 97.12 45 ASN B C 1
ATOM 1281 O O . ASN B 1 45 ? 0.326 4.535 4.277 1 97.12 45 ASN B O 1
ATOM 1285 N N . LEU B 1 46 ? 1.883 6.09 4.16 1 98.19 46 LEU B N 1
ATOM 1286 C CA . LEU B 1 46 ? 0.953 7.059 3.586 1 98.19 46 LEU B CA 1
ATOM 1287 C C . LEU B 1 46 ? 1.114 7.133 2.07 1 98.19 46 LEU B C 1
ATOM 1289 O O . LEU B 1 46 ? 0.302 7.758 1.386 1 98.19 46 LEU B O 1
ATOM 1293 N N . GLY B 1 47 ? 2.162 6.555 1.553 1 98.69 47 GLY B N 1
ATOM 1294 C CA . GLY B 1 47 ? 2.383 6.531 0.115 1 98.69 47 GLY B CA 1
ATOM 1295 C C . GLY B 1 47 ? 2.744 7.891 -0.454 1 98.69 47 GLY B C 1
ATOM 1296 O O . GLY B 1 47 ? 2.32 8.242 -1.557 1 98.69 47 GLY B O 1
ATOM 1297 N N . ALA B 1 48 ? 3.549 8.648 0.333 1 98.88 48 ALA B N 1
ATOM 1298 C CA . ALA B 1 48 ? 3.818 10.031 -0.077 1 98.88 48 ALA B CA 1
ATOM 1299 C C . ALA B 1 48 ? 5.312 10.328 -0.04 1 98.88 48 ALA B C 1
ATOM 1301 O O . ALA B 1 48 ? 6.012 9.93 0.894 1 98.88 48 ALA B O 1
ATOM 1302 N N . PHE B 1 49 ? 5.789 11.023 -1.072 1 98.94 49 PHE B N 1
ATOM 1303 C CA . PHE B 1 49 ? 7.148 11.547 -1.074 1 98.94 49 PHE B CA 1
ATOM 1304 C C . PHE B 1 49 ? 7.211 12.898 -0.367 1 98.94 49 PHE B C 1
ATOM 1306 O O . PHE B 1 49 ? 6.355 13.758 -0.586 1 98.94 49 PHE B O 1
ATOM 1313 N N . ILE B 1 50 ? 8.227 13.023 0.453 1 98.88 50 ILE B N 1
ATOM 1314 C CA . ILE B 1 50 ? 8.312 14.219 1.278 1 98.88 50 ILE B CA 1
ATOM 1315 C C . ILE B 1 50 ? 9.75 14.719 1.315 1 98.88 50 ILE B C 1
ATOM 1317 O O . ILE B 1 50 ? 10.688 13.961 1.047 1 98.88 50 ILE B O 1
ATOM 1321 N N . CYS B 1 51 ? 9.914 15.953 1.628 1 98.88 51 CYS B N 1
ATOM 1322 C CA . CYS B 1 51 ? 11.258 16.531 1.681 1 98.88 51 CYS B CA 1
ATOM 1323 C C . CYS B 1 51 ? 11.945 16.188 2.994 1 98.88 51 CYS B C 1
ATOM 1325 O O . CYS B 1 51 ? 11.336 15.602 3.887 1 98.88 51 CYS B O 1
ATOM 1327 N N . MET B 1 52 ? 13.188 16.562 3.055 1 98.69 52 MET B N 1
ATOM 1328 C CA . MET B 1 52 ? 13.992 16.25 4.23 1 98.69 52 MET B CA 1
ATOM 1329 C C . MET B 1 52 ? 13.406 16.891 5.484 1 98.69 52 MET B C 1
ATOM 1331 O O . MET B 1 52 ? 13.336 16.25 6.535 1 98.69 52 MET B O 1
ATOM 1335 N N . GLN B 1 53 ? 12.977 18.078 5.312 1 98.44 53 GLN B N 1
ATOM 1336 C CA . GLN B 1 53 ? 12.43 18.781 6.465 1 98.44 53 GLN B CA 1
ATOM 1337 C C . GLN B 1 53 ? 11.156 18.109 6.965 1 98.44 53 GLN B C 1
ATOM 1339 O O . GLN B 1 53 ? 11.008 17.859 8.164 1 98.44 53 GLN B O 1
ATOM 1344 N N . CYS B 1 54 ? 10.289 17.828 6.117 1 98.75 54 CYS B N 1
ATOM 1345 C CA . CYS B 1 54 ? 9.047 17.172 6.488 1 98.75 54 CYS B CA 1
ATOM 1346 C C . CYS B 1 54 ? 9.312 15.758 6.992 1 98.75 54 CYS B C 1
ATOM 1348 O O . CYS B 1 54 ? 8.609 15.266 7.875 1 98.75 54 CYS B O 1
ATOM 1350 N N . SER B 1 55 ? 10.289 15.125 6.488 1 98.88 55 SER B N 1
ATOM 1351 C CA . SER B 1 55 ? 10.633 13.789 6.977 1 98.88 55 SER B CA 1
ATOM 1352 C C . SER B 1 55 ? 11 13.82 8.453 1 98.88 55 SER B C 1
ATOM 1354 O O . SER B 1 55 ? 10.664 12.906 9.203 1 98.88 55 SER B O 1
ATOM 1356 N N . GLY B 1 56 ? 11.711 14.922 8.812 1 98.69 56 GLY B N 1
ATOM 1357 C CA . GLY B 1 56 ? 12.008 15.102 10.227 1 98.69 56 GLY B CA 1
ATOM 1358 C C . GLY B 1 56 ? 10.773 15.25 11.086 1 98.69 56 GLY B C 1
ATOM 1359 O O . GLY B 1 56 ? 10.688 14.664 12.172 1 98.69 56 GLY B O 1
ATOM 1360 N N . ILE B 1 57 ? 9.844 15.898 10.562 1 98.75 57 ILE B N 1
ATOM 1361 C CA . ILE B 1 57 ? 8.594 16.109 11.289 1 98.75 57 ILE B CA 1
ATOM 1362 C C . ILE B 1 57 ? 7.836 14.781 11.383 1 98.75 57 ILE B C 1
ATOM 1364 O O . ILE B 1 57 ? 7.344 14.422 12.453 1 98.75 57 ILE B O 1
ATOM 1368 N N . HIS B 1 58 ? 7.758 14.039 10.375 1 98.69 58 HIS B N 1
ATOM 1369 C CA . HIS B 1 58 ? 7.109 12.734 10.367 1 98.69 58 HIS B CA 1
ATOM 1370 C C . HIS B 1 58 ? 7.754 11.797 11.383 1 98.69 58 HIS B C 1
ATOM 1372 O O . HIS B 1 58 ? 7.055 11.109 12.141 1 98.69 58 HIS B O 1
ATOM 1378 N N . ARG B 1 59 ? 9.062 11.812 11.445 1 98.56 59 ARG B N 1
ATOM 1379 C CA . ARG B 1 59 ? 9.766 10.945 12.383 1 98.56 59 ARG B CA 1
ATOM 1380 C C . ARG B 1 59 ? 9.461 11.328 13.82 1 98.56 59 ARG B C 1
ATOM 1382 O O . ARG B 1 59 ? 9.32 10.461 14.688 1 98.56 59 ARG B O 1
ATOM 1389 N N . SER B 1 60 ? 9.336 12.586 13.984 1 98.25 60 SER B N 1
ATOM 1390 C CA . SER B 1 60 ? 9.062 13.062 15.336 1 98.25 60 SER B CA 1
ATOM 1391 C C . SER B 1 60 ? 7.66 12.664 15.789 1 98.25 60 SER B C 1
ATOM 1393 O O . SER B 1 60 ? 7.391 12.578 16.984 1 98.25 60 SER B O 1
ATOM 1395 N N . LEU B 1 61 ? 6.758 12.492 14.883 1 96.5 61 LEU B N 1
ATOM 1396 C CA . LEU B 1 61 ? 5.387 12.117 15.203 1 96.5 61 LEU B CA 1
ATOM 1397 C C . LEU B 1 61 ? 5.312 10.664 15.664 1 96.5 61 LEU B C 1
ATOM 1399 O O . LEU B 1 61 ? 4.395 10.281 16.391 1 96.5 61 LEU B O 1
ATOM 1403 N N . GLY B 1 62 ? 6.227 9.82 15.086 1 95.94 62 GLY B N 1
ATOM 1404 C CA . GLY B 1 62 ? 6.281 8.43 15.516 1 95.94 62 GLY B CA 1
ATOM 1405 C C . GLY B 1 62 ? 5.863 7.457 14.43 1 95.94 62 GLY B C 1
ATOM 1406 O O . GLY B 1 62 ? 5.055 7.793 13.562 1 95.94 62 GLY B O 1
ATOM 1407 N N . VAL B 1 63 ? 6.223 6.168 14.562 1 95.62 63 VAL B N 1
ATOM 1408 C CA . VAL B 1 63 ? 6.082 5.141 13.539 1 95.62 63 VAL B CA 1
ATOM 1409 C C . VAL B 1 63 ? 4.617 4.73 13.414 1 95.62 63 VAL B C 1
ATOM 1411 O O . VAL B 1 63 ? 4.207 4.16 12.398 1 95.62 63 VAL B O 1
ATOM 1414 N N . HIS B 1 64 ? 3.869 4.969 14.469 1 91.62 64 HIS B N 1
ATOM 1415 C CA . HIS B 1 64 ? 2.451 4.633 14.406 1 91.62 64 HIS B CA 1
ATOM 1416 C C . HIS B 1 64 ? 1.693 5.602 13.508 1 91.62 64 HIS B C 1
ATOM 1418 O O . HIS B 1 64 ? 0.577 5.309 13.07 1 91.62 64 HIS B O 1
ATOM 1424 N N . ILE B 1 65 ? 2.279 6.648 13.258 1 93.94 65 ILE B N 1
ATOM 1425 C CA . ILE B 1 65 ? 1.65 7.652 12.406 1 93.94 65 ILE B CA 1
ATOM 1426 C C . ILE B 1 65 ? 2.26 7.598 11.008 1 93.94 65 ILE B C 1
ATOM 1428 O O . ILE B 1 65 ? 1.538 7.59 10.008 1 93.94 65 ILE B O 1
ATOM 1432 N N . SER B 1 66 ? 3.537 7.594 11.016 1 97.38 66 SER B N 1
ATOM 1433 C CA . SER B 1 66 ? 4.25 7.637 9.742 1 97.38 66 SER B CA 1
ATOM 1434 C C . SER B 1 66 ? 5.535 6.812 9.805 1 97.38 66 SER B C 1
ATOM 1436 O O . SER B 1 66 ? 6.371 7.02 10.68 1 97.38 66 SER B O 1
ATOM 1438 N N . LYS B 1 67 ? 5.605 5.965 8.867 1 97.94 67 LYS B N 1
ATOM 1439 C CA . LYS B 1 67 ? 6.828 5.191 8.688 1 97.94 67 LYS B CA 1
ATOM 1440 C C . LYS B 1 67 ? 7.699 5.793 7.59 1 97.94 67 LYS B C 1
ATOM 1442 O O . LYS B 1 67 ? 7.391 5.668 6.402 1 97.94 67 LYS B O 1
ATOM 1447 N N . VAL B 1 68 ? 8.875 6.301 8.008 1 98.81 68 VAL B N 1
ATOM 1448 C CA . VAL B 1 68 ? 9.664 7.141 7.109 1 98.81 68 VAL B CA 1
ATOM 1449 C C . VAL B 1 68 ? 10.859 6.355 6.578 1 98.81 68 VAL B C 1
ATOM 1451 O O . VAL B 1 68 ? 11.508 5.625 7.328 1 98.81 68 VAL B O 1
ATOM 1454 N N . ARG B 1 69 ? 11.125 6.547 5.285 1 98.75 69 ARG B N 1
ATOM 1455 C CA . ARG B 1 69 ? 12.297 5.949 4.648 1 98.75 69 ARG B CA 1
ATOM 1456 C C . ARG B 1 69 ? 12.945 6.926 3.674 1 98.75 69 ARG B C 1
ATOM 1458 O O . ARG B 1 69 ? 12.258 7.723 3.033 1 98.75 69 ARG B O 1
ATOM 1465 N N . SER B 1 70 ? 14.227 6.828 3.598 1 98.81 70 SER B N 1
ATOM 1466 C CA . SER B 1 70 ? 14.953 7.484 2.512 1 98.81 70 SER B CA 1
ATOM 1467 C C . SER B 1 70 ? 14.797 6.719 1.203 1 98.81 70 SER B C 1
ATOM 1469 O O . SER B 1 70 ? 14.852 5.484 1.188 1 98.81 70 SER B O 1
ATOM 1471 N N . THR B 1 71 ? 14.703 7.457 0.092 1 98.62 71 THR B N 1
ATOM 1472 C CA . THR B 1 71 ? 14.547 6.801 -1.202 1 98.62 71 THR B CA 1
ATOM 1473 C C . THR B 1 71 ? 15.898 6.312 -1.723 1 98.62 71 THR B C 1
ATOM 1475 O O . THR B 1 71 ? 15.961 5.52 -2.664 1 98.62 71 THR B O 1
ATOM 1478 N N . THR B 1 72 ? 16.969 6.719 -1.044 1 96.81 72 THR B N 1
ATOM 1479 C CA . THR B 1 72 ? 18.281 6.406 -1.588 1 96.81 72 THR B CA 1
ATOM 1480 C C . THR B 1 72 ? 19.109 5.613 -0.579 1 96.81 72 THR B C 1
ATOM 1482 O O . THR B 1 72 ? 19.984 4.836 -0.96 1 96.81 72 THR B O 1
ATOM 1485 N N . LEU B 1 73 ? 18.797 5.723 0.651 1 97.12 73 LEU B N 1
ATOM 1486 C CA . LEU B 1 73 ? 19.688 5.168 1.664 1 97.12 73 LEU B CA 1
ATOM 1487 C C . LEU B 1 73 ? 19.094 3.9 2.271 1 97.12 73 LEU B C 1
ATOM 1489 O O . LEU B 1 73 ? 19.828 3.021 2.721 1 97.12 73 LEU B O 1
ATOM 1493 N N . ASP B 1 74 ? 17.812 3.852 2.314 1 97.75 74 ASP B N 1
ATOM 1494 C CA . ASP B 1 74 ? 17.156 2.758 3.023 1 97.75 74 ASP B CA 1
ATOM 1495 C C . ASP B 1 74 ? 16.812 1.612 2.07 1 97.75 74 ASP B C 1
ATOM 1497 O O . ASP B 1 74 ? 16.656 1.825 0.867 1 97.75 74 ASP B O 1
ATOM 1501 N N . THR B 1 75 ? 16.766 0.397 2.613 1 97.25 75 THR B N 1
ATOM 1502 C CA . THR B 1 75 ? 16.234 -0.759 1.894 1 97.25 75 THR B CA 1
ATOM 1503 C C . THR B 1 75 ? 14.719 -0.814 1.991 1 97.25 75 THR B C 1
ATOM 1505 O O . THR B 1 75 ? 14.156 -0.609 3.066 1 97.25 75 THR B O 1
ATOM 1508 N N . TRP B 1 76 ? 14.078 -1.079 0.842 1 97.94 76 TRP B N 1
ATOM 1509 C CA . TRP B 1 76 ? 12.617 -1.087 0.775 1 97.94 76 TRP B CA 1
ATOM 1510 C C . TRP B 1 76 ? 12.086 -2.502 0.569 1 97.94 76 TRP B C 1
ATOM 1512 O O . TRP B 1 76 ? 12.656 -3.275 -0.207 1 97.94 76 TRP B O 1
ATOM 1522 N N . LEU B 1 77 ? 11 -2.73 1.206 1 96.56 77 LEU B N 1
ATOM 1523 C CA . LEU B 1 77 ? 10.289 -3.982 0.954 1 96.56 77 LEU B CA 1
ATOM 1524 C C . LEU B 1 77 ? 9.461 -3.889 -0.319 1 96.56 77 LEU B C 1
ATOM 1526 O O . LEU B 1 77 ? 9 -2.805 -0.691 1 96.56 77 LEU B O 1
ATOM 1530 N N . PRO B 1 78 ? 9.188 -5.016 -0.996 1 96.06 78 PRO B N 1
ATOM 1531 C CA . PRO B 1 78 ? 8.414 -5.008 -2.242 1 96.06 78 PRO B CA 1
ATOM 1532 C C . PRO B 1 78 ? 7.047 -4.355 -2.086 1 96.06 78 PRO B C 1
ATOM 1534 O O . PRO B 1 78 ? 6.613 -3.598 -2.961 1 96.06 78 PRO B O 1
ATOM 1537 N N . GLU B 1 79 ? 6.344 -4.605 -0.954 1 96.56 79 GLU B N 1
ATOM 1538 C CA . GLU B 1 79 ? 5.004 -4.066 -0.767 1 96.56 79 GLU B CA 1
ATOM 1539 C C . GLU B 1 79 ? 5.039 -2.551 -0.581 1 9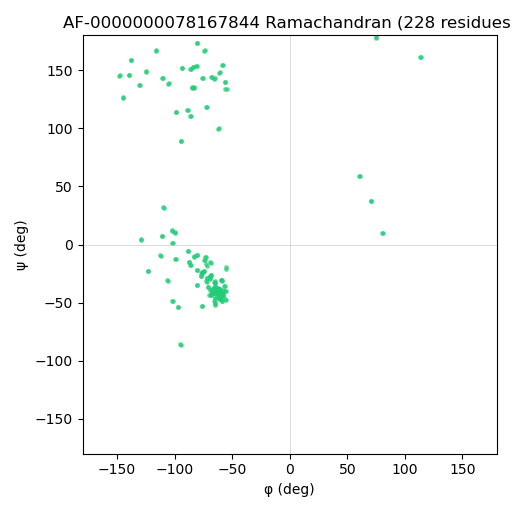6.56 79 GLU B C 1
ATOM 1541 O O . GLU B 1 79 ? 4.086 -1.854 -0.942 1 96.56 79 GLU B O 1
ATOM 1546 N N . GLN B 1 80 ? 6.141 -2.062 -0.021 1 98 80 GLN B N 1
ATOM 1547 C CA . GLN B 1 80 ? 6.301 -0.62 0.125 1 98 80 GLN B CA 1
ATOM 1548 C C . GLN B 1 80 ? 6.469 0.056 -1.232 1 98 80 GLN B C 1
ATOM 1550 O O . GLN B 1 80 ? 5.84 1.081 -1.503 1 98 80 GLN B O 1
ATOM 1555 N N . VAL B 1 81 ? 7.285 -0.582 -2.094 1 98.5 81 VAL B N 1
ATOM 1556 C CA . VAL B 1 81 ? 7.52 -0.056 -3.434 1 98.5 81 VAL B CA 1
ATOM 1557 C C . VAL B 1 81 ? 6.23 -0.118 -4.25 1 98.5 81 VAL B C 1
ATOM 1559 O O . VAL B 1 81 ? 5.871 0.847 -4.926 1 98.5 81 VAL B O 1
ATOM 1562 N N . ALA B 1 82 ? 5.52 -1.213 -4.09 1 98.12 82 ALA B N 1
ATOM 1563 C CA . ALA B 1 82 ? 4.25 -1.366 -4.793 1 98.12 82 ALA B CA 1
ATOM 1564 C C . ALA B 1 82 ? 3.25 -0.298 -4.359 1 98.12 82 ALA B C 1
ATOM 1566 O O . ALA B 1 82 ? 2.533 0.264 -5.191 1 98.12 82 ALA B O 1
ATOM 1567 N N . PHE B 1 83 ? 3.217 -0.003 -3.102 1 98.62 83 PHE B N 1
ATOM 1568 C CA . PHE B 1 83 ? 2.291 1.002 -2.592 1 98.62 83 PHE B CA 1
ATOM 1569 C C . PHE B 1 83 ? 2.65 2.387 -3.117 1 98.62 83 PHE B C 1
ATOM 1571 O O . PHE B 1 83 ? 1.771 3.15 -3.52 1 98.62 83 PHE B O 1
ATOM 1578 N N . MET B 1 84 ? 3.951 2.684 -3.141 1 98.75 84 MET B N 1
ATOM 1579 C CA . MET B 1 84 ? 4.379 3.969 -3.688 1 98.75 84 MET B CA 1
ATOM 1580 C C . MET B 1 84 ? 4.035 4.07 -5.168 1 98.75 84 MET B C 1
ATOM 1582 O O . MET B 1 84 ? 3.668 5.145 -5.652 1 98.75 84 MET B O 1
ATOM 1586 N N . GLN B 1 85 ? 4.191 2.955 -5.891 1 98.06 85 GLN B N 1
ATOM 1587 C CA . GLN B 1 85 ? 3.873 2.934 -7.312 1 98.06 85 GLN B CA 1
ATOM 1588 C C . GLN B 1 85 ? 2.385 3.164 -7.551 1 98.06 85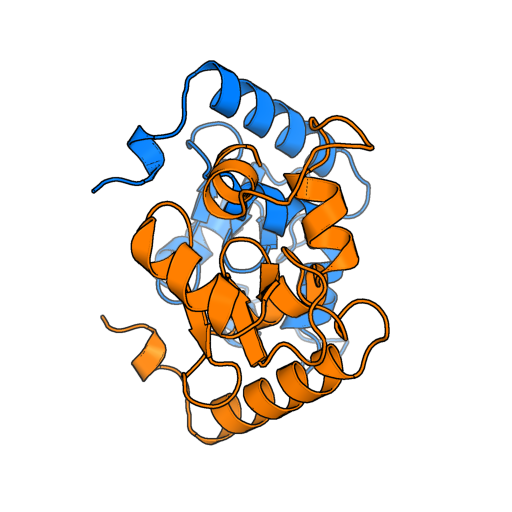 GLN B C 1
ATOM 1590 O O . GLN B 1 85 ? 1.995 3.781 -8.539 1 98.06 85 GLN B O 1
ATOM 1595 N N . CYS B 1 86 ? 1.593 2.684 -6.633 1 97.06 86 CYS B N 1
ATOM 1596 C CA . CYS B 1 86 ? 0.144 2.779 -6.77 1 97.06 86 CYS B CA 1
ATOM 1597 C C . CYS B 1 86 ? -0.352 4.164 -6.367 1 97.06 86 CYS B C 1
ATOM 1599 O O . CYS B 1 86 ? -1.309 4.68 -6.949 1 97.06 86 CYS B O 1
ATOM 1601 N N . MET B 1 87 ? 0.265 4.797 -5.383 1 97.38 87 MET B N 1
ATOM 1602 C CA . MET B 1 87 ? -0.181 6.07 -4.828 1 97.38 87 MET B CA 1
ATOM 1603 C C . MET B 1 87 ? 0.549 7.234 -5.484 1 97.38 87 MET B C 1
ATOM 1605 O O . MET B 1 87 ? 0.138 7.715 -6.543 1 97.38 87 MET B O 1
ATOM 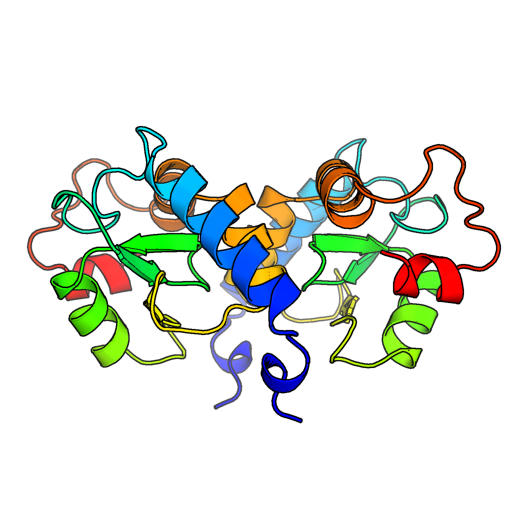1609 N N . GLY B 1 88 ? 1.783 7.59 -4.949 1 97.81 88 GLY B N 1
ATOM 1610 C CA . GLY B 1 88 ? 2.434 8.844 -5.289 1 97.81 88 GLY B CA 1
ATOM 1611 C C . GLY B 1 88 ? 1.799 10.047 -4.617 1 97.81 88 GLY B C 1
ATOM 1612 O O . GLY B 1 88 ? 0.789 9.914 -3.922 1 97.81 88 GLY B O 1
ATOM 1613 N N . ASN B 1 89 ? 2.348 11.156 -4.855 1 98.62 89 ASN B N 1
ATOM 1614 C CA . ASN B 1 89 ? 1.932 12.305 -4.066 1 98.62 89 ASN B CA 1
ATOM 1615 C C . ASN B 1 89 ? 0.522 12.758 -4.438 1 98.62 89 ASN B C 1
ATOM 1617 O O . ASN B 1 89 ? -0.251 13.164 -3.568 1 98.62 89 ASN B O 1
ATOM 1621 N N . LYS B 1 90 ? 0.177 12.672 -5.699 1 97.75 90 LYS B N 1
ATOM 1622 C CA . LYS B 1 90 ? -1.155 13.125 -6.09 1 97.75 90 LYS B CA 1
ATOM 1623 C C . LYS B 1 90 ? -2.238 12.258 -5.457 1 97.75 90 LYS B C 1
ATOM 1625 O O . LYS B 1 90 ? -3.127 12.766 -4.77 1 97.75 90 LYS B O 1
ATOM 1630 N N . LYS B 1 91 ? -2.152 11 -5.598 1 97.56 91 LYS B N 1
ATOM 1631 C CA . LYS B 1 91 ? -3.162 10.094 -5.059 1 97.56 91 LYS B CA 1
ATOM 1632 C C . LYS B 1 91 ? -3.129 10.07 -3.533 1 97.56 91 LYS B C 1
ATOM 1634 O O . LYS B 1 91 ? -4.176 10 -2.885 1 97.56 91 LYS B O 1
ATOM 1639 N N . SER B 1 92 ? -1.954 10.109 -2.998 1 98.44 92 SER B N 1
ATOM 1640 C CA . SER B 1 92 ? -1.817 10.141 -1.546 1 98.44 92 SER B CA 1
ATOM 1641 C C . SER B 1 92 ? -2.525 11.352 -0.95 1 98.44 92 SER B C 1
ATOM 1643 O O . SER B 1 92 ? -3.316 11.219 -0.013 1 98.44 92 SER B O 1
ATOM 1645 N N . ASN B 1 93 ? -2.26 12.484 -1.53 1 97.25 93 ASN B N 1
ATOM 1646 C CA . ASN B 1 93 ? -2.889 13.695 -1.021 1 97.25 93 ASN B CA 1
ATOM 1647 C C . ASN B 1 93 ? -4.402 13.672 -1.22 1 97.25 93 ASN B C 1
ATOM 1649 O O . ASN B 1 93 ? -5.156 14.07 -0.328 1 97.25 93 ASN B O 1
ATOM 1653 N N . ASP B 1 94 ? -4.836 13.195 -2.393 1 97.12 94 ASP B N 1
ATOM 1654 C CA . ASP B 1 94 ? -6.27 13.086 -2.633 1 97.12 94 ASP B CA 1
ATOM 1655 C C . ASP B 1 94 ? -6.938 12.188 -1.592 1 97.12 94 ASP B C 1
ATOM 1657 O O . ASP B 1 94 ? -8.023 12.492 -1.106 1 97.12 94 ASP B O 1
ATOM 1661 N N . TYR B 1 95 ? -6.305 11.164 -1.248 1 97.19 95 TYR B N 1
ATOM 1662 C CA . TYR B 1 95 ? -6.871 10.164 -0.345 1 97.19 95 TYR B CA 1
ATOM 1663 C C . TYR B 1 95 ? -6.855 10.664 1.095 1 97.19 95 TYR B C 1
ATOM 1665 O O . TYR B 1 95 ? -7.902 10.734 1.746 1 97.19 95 TYR B O 1
ATOM 1673 N N . TRP B 1 96 ? -5.762 11.078 1.563 1 97.31 96 TRP B N 1
ATOM 1674 C CA . TRP B 1 96 ? -5.602 11.352 2.988 1 97.31 96 TRP B CA 1
ATOM 1675 C C . TRP B 1 96 ? -6.168 12.719 3.348 1 97.31 96 TRP B C 1
ATOM 1677 O O . TRP B 1 96 ? -6.52 12.969 4.504 1 97.31 96 TRP B O 1
ATOM 1687 N N . GLU B 1 97 ? -6.277 13.602 2.303 1 96.69 97 GLU B N 1
ATOM 1688 C CA . GLU B 1 97 ? -6.773 14.945 2.572 1 96.69 97 GLU B CA 1
ATOM 1689 C C . GLU B 1 97 ? -8.234 15.094 2.16 1 96.69 97 GLU B C 1
ATOM 1691 O O . GLU B 1 97 ? -8.773 16.203 2.15 1 96.69 97 GLU B O 1
ATOM 1696 N N . ALA B 1 98 ? -8.844 14.023 1.899 1 95.06 98 ALA B N 1
ATOM 1697 C CA . ALA B 1 98 ? -10.188 14.023 1.321 1 95.06 98 ALA B CA 1
ATOM 1698 C C . ALA B 1 98 ? -11.172 14.75 2.229 1 95.06 98 ALA B C 1
ATOM 1700 O O . ALA B 1 98 ? -12.109 15.391 1.747 1 95.06 98 ALA B O 1
ATOM 1701 N N . GLU B 1 99 ? -10.953 14.719 3.51 1 92.69 99 GLU B N 1
ATOM 1702 C CA . GLU B 1 99 ? -11.93 15.289 4.434 1 92.69 99 GLU B CA 1
ATOM 1703 C C . GLU B 1 99 ? -11.492 16.656 4.93 1 92.69 99 GLU B C 1
ATOM 1705 O O . GLU B 1 99 ? -12.172 17.281 5.75 1 92.69 99 GLU B O 1
ATOM 1710 N N . LEU B 1 100 ? -10.367 17.094 4.434 1 95.81 100 LEU B N 1
ATOM 1711 C CA . LEU B 1 100 ? -9.883 18.422 4.809 1 95.81 100 LEU B CA 1
ATOM 1712 C C . LEU B 1 100 ? -10.477 19.484 3.896 1 95.81 100 LEU B C 1
ATOM 1714 O O . LEU B 1 100 ? -10.766 19.219 2.727 1 95.81 100 LEU B O 1
ATOM 1718 N N . PRO B 1 101 ? -10.602 20.703 4.508 1 94.94 101 PRO B N 1
ATOM 1719 C CA . PRO B 1 101 ? -11 21.812 3.629 1 94.94 101 PRO B CA 1
ATOM 1720 C C . PRO B 1 101 ? -9.984 22.062 2.512 1 94.94 101 PRO B C 1
ATOM 1722 O O . PRO B 1 101 ? -8.789 21.859 2.699 1 94.94 101 PRO B O 1
ATOM 1725 N N . VAL B 1 102 ? -10.438 22.5 1.359 1 89.44 102 VAL B N 1
ATOM 1726 C CA . VAL B 1 102 ? -9.617 22.703 0.168 1 89.44 102 VAL B CA 1
ATOM 1727 C C . VAL B 1 102 ? -8.508 23.703 0.474 1 89.44 102 VAL B C 1
ATOM 1729 O O . VAL B 1 102 ? -7.387 23.562 -0.024 1 89.44 102 VAL B O 1
ATOM 1732 N N . ASP B 1 103 ? -8.758 24.625 1.374 1 90.31 103 ASP B N 1
ATOM 1733 C CA . ASP B 1 103 ? -7.781 25.672 1.669 1 90.31 103 ASP B CA 1
ATOM 1734 C C . ASP B 1 103 ? -7.172 25.469 3.057 1 90.31 103 ASP B C 1
ATOM 1736 O O . ASP B 1 103 ? -6.863 26.453 3.746 1 90.31 103 ASP B O 1
ATOM 1740 N N . TYR B 1 104 ? -7.102 24.203 3.344 1 93.31 104 TYR B N 1
ATOM 1741 C CA . TYR B 1 104 ? -6.504 23.953 4.648 1 93.31 104 TYR B CA 1
ATOM 1742 C C . TYR B 1 104 ? -5.121 24.578 4.75 1 93.31 104 TYR B C 1
ATOM 1744 O O . TYR B 1 104 ? -4.32 24.5 3.812 1 93.31 104 TYR B O 1
ATOM 1752 N N . ASP B 1 105 ? -4.836 25.25 5.824 1 92.56 105 AS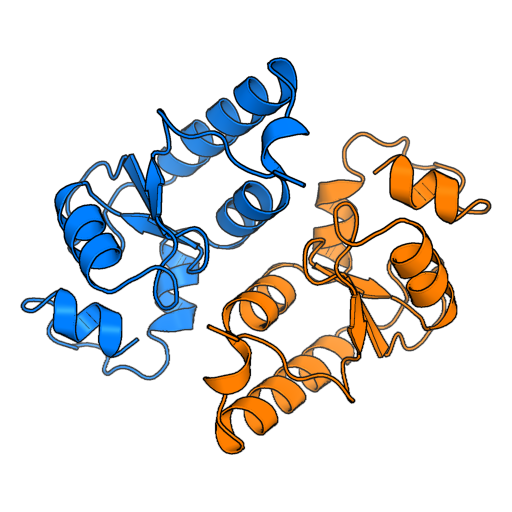P B N 1
ATOM 1753 C CA . ASP B 1 105 ? -3.557 25.922 6.074 1 92.56 105 ASP B CA 1
ATOM 1754 C C . ASP B 1 105 ? -2.457 24.891 6.352 1 92.56 105 ASP B C 1
ATOM 1756 O O . ASP B 1 105 ? -2.504 24.188 7.359 1 92.56 105 ASP B O 1
ATOM 1760 N N . ARG B 1 106 ? -1.456 24.828 5.555 1 91.56 106 ARG B N 1
ATOM 1761 C CA . ARG B 1 106 ? -0.373 23.859 5.68 1 91.56 106 ARG B CA 1
ATOM 1762 C C . ARG B 1 106 ? 0.842 24.484 6.359 1 91.56 106 ARG B C 1
ATOM 1764 O O . ARG B 1 106 ? 1.925 23.891 6.367 1 91.56 106 ARG B O 1
ATOM 1771 N N . SER B 1 107 ? 0.722 25.672 6.918 1 93.25 107 SER B N 1
ATOM 1772 C CA . SER B 1 107 ? 1.864 26.375 7.492 1 93.25 107 SER B CA 1
ATOM 1773 C C . SER B 1 107 ? 2.395 25.641 8.727 1 93.25 107 SER B C 1
ATOM 1775 O O . SER B 1 107 ? 3.602 25.641 8.977 1 93.25 107 SER B O 1
ATOM 1777 N N . MET B 1 108 ? 1.455 25.141 9.438 1 95.62 108 MET B N 1
ATOM 1778 C CA . MET B 1 108 ? 1.842 24.281 10.555 1 95.62 108 MET B CA 1
ATOM 1779 C C . MET B 1 108 ? 1.839 22.812 10.141 1 95.62 108 MET B C 1
ATOM 1781 O O . MET B 1 108 ? 0.899 22.078 10.453 1 95.62 108 MET B O 1
ATOM 1785 N N . ILE B 1 109 ? 2.936 22.344 9.648 1 96.81 109 ILE B N 1
ATOM 1786 C CA . ILE B 1 109 ? 3.072 21.078 8.953 1 96.81 109 ILE B CA 1
ATOM 1787 C C . ILE B 1 109 ? 2.697 19.938 9.898 1 96.81 109 ILE B C 1
ATOM 1789 O O . ILE B 1 109 ? 2.008 18.984 9.5 1 96.81 109 ILE B O 1
ATOM 1793 N N . GLU B 1 110 ? 3.217 20.047 11.102 1 96.88 110 GLU B N 1
ATOM 1794 C CA . GLU B 1 110 ? 2.902 19 12.07 1 96.88 110 GLU B CA 1
ATOM 1795 C C . GLU B 1 110 ? 1.395 18.844 12.242 1 96.88 110 GLU B C 1
ATOM 1797 O O . GLU B 1 110 ? 0.882 17.719 12.266 1 96.88 110 GLU B O 1
ATOM 1802 N N . ARG B 1 111 ? 0.714 19.953 12.406 1 96 111 ARG B N 1
ATOM 1803 C CA . ARG B 1 111 ? -0.738 19.922 12.555 1 96 111 ARG B CA 1
ATOM 1804 C C . ARG B 1 111 ? -1.403 19.375 11.297 1 96 111 ARG B C 1
ATOM 1806 O O . ARG B 1 111 ? -2.383 18.641 11.375 1 96 111 ARG B O 1
ATOM 1813 N N . PHE B 1 112 ? -0.908 19.781 10.172 1 97.19 112 PHE B N 1
ATOM 1814 C CA . PHE B 1 112 ? -1.424 19.328 8.891 1 97.19 112 PHE B CA 1
ATOM 1815 C C . PHE B 1 112 ? -1.331 17.812 8.773 1 97.19 112 PHE B C 1
ATOM 1817 O O . PHE B 1 112 ? -2.295 17.156 8.367 1 97.19 112 PHE B O 1
ATOM 1824 N N . ILE B 1 113 ? -0.199 17.234 9.172 1 96.06 113 ILE B N 1
ATOM 1825 C CA . ILE B 1 113 ? 0.026 15.789 9.078 1 96.06 113 ILE B CA 1
ATOM 1826 C C . ILE B 1 113 ? -0.951 15.055 10 1 96.06 113 ILE B C 1
ATOM 1828 O O . ILE B 1 113 ? -1.557 14.055 9.594 1 96.06 113 ILE B O 1
ATOM 1832 N N . ARG B 1 114 ? -1.184 15.648 11.141 1 94.19 114 ARG B N 1
ATOM 1833 C CA . ARG B 1 114 ? -2.08 15.016 12.102 1 94.19 114 ARG B CA 1
ATOM 1834 C C . ARG B 1 114 ? -3.529 15.102 11.633 1 94.19 114 ARG B C 1
ATOM 1836 O O . ARG B 1 114 ? -4.34 14.234 11.953 1 94.19 114 ARG B O 1
ATOM 1843 N N . ALA B 1 115 ? -3.82 16.125 10.883 1 94.25 115 ALA B N 1
ATOM 1844 C CA . ALA B 1 115 ? -5.195 16.391 10.453 1 94.25 115 ALA B CA 1
ATOM 1845 C C . ALA B 1 115 ? -5.602 15.445 9.32 1 94.25 115 ALA B C 1
ATOM 1847 O O . ALA B 1 115 ? -6.793 15.289 9.031 1 94.25 115 ALA B O 1
ATOM 1848 N N . LYS B 1 116 ? -4.629 15 8.672 1 92 116 LYS B N 1
ATOM 1849 C CA . LYS B 1 116 ? -4.91 14.062 7.586 1 92 116 LYS B CA 1
ATOM 1850 C C . LYS B 1 116 ? -5.488 12.758 8.117 1 92 116 LYS B C 1
ATOM 1852 O O . LYS B 1 116 ? -6.41 12.195 7.523 1 92 116 LYS B O 1
#

Secondary structure (DSSP, 8-state):
--GGGG--HHHHHHHHHHHHHHHTSGGGSB-TTT--BS--EEETTTTEEE-HHHHHHHHHH-TTT--EEETTTS---HHHHHHHHH-HHHHHHHHHTTTS-TT---SSHHHHHHH-/--GGGG--HHHHHHHHHHHHHHHTSGGGSB-TTT--BS--EEETTTTEEE-HHHHHHHHHH-TTT--EEETTTS---HHHHHHHHHSHHHHHHHHHTTTS-TT---SSHHHHHHH-

InterPro domains:
  IPR001164 Arf GTPase activating protein [PF01412] (17-107)
  IPR001164 Arf GTPase activating protein [PR00405] (28-47)
  IPR001164 Arf GTPase activating protein [PR00405] (47-64)
  IPR001164 Arf GTPase activating protein [PR00405] (68-89)
  IPR001164 Arf GTPase activating protein [PS50115] (16-116)
  IPR001164 Arf GTPase activating protein [SM00105] (16-116)
  IPR037278 ARFGAP/RecO-like zinc finger [SSF57863] (15-116)
  IPR038508 ArfGAP domain superfamily [G3DSA:1.10.220.150] (2-116)
  IPR044520 ADP-ribosylation factor GTPase-activating protein AGD5/15 [PTHR46419] (1-116)

Radius of gyration: 17.88 Å; Cα contacts (8 Å, |Δi|>4): 354; chains: 2; bounding box: 40×52×40 Å

Organism: Punica granatum (NCBI:txid22663)

Foldseek 3Di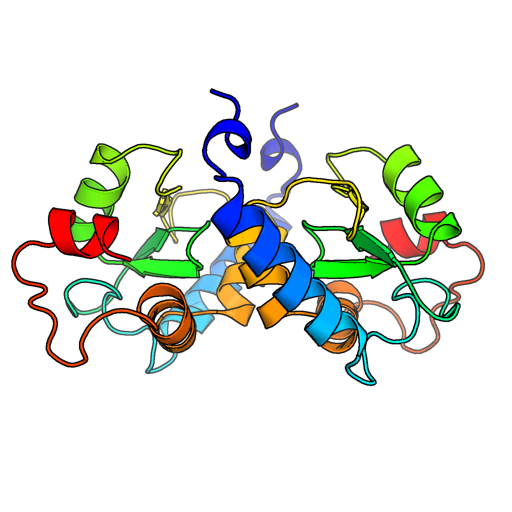:
DPLLVVQDPVNQVVLLVLLVVLCPDPLNQAALQPGHGRFFKDFLVLLEGHHPVLLVLQVVVHVVLTDMDGSPPDGDDPVSSVSNVVAYSVNSCCVVCVPPDPPDDRVPVNVVSVSD/DPLLVVQDPVNQVVLLVLLVVLCPDPLNQAALQPGHGRFFKDFLVLLEGHHPVLLVLQVVVHVVQTDMDGSPPDGDDPVSSVSNVVAYSVNSCCVVCVPPDPPDDRPPVNVVSVSD

pLDDT: mean 96.02, std 5.54, range [53.91, 98.94]